Protein AF-A0A954HM99-F1 (afdb_monomer)

Foldseek 3Di:
DDDDDDDDDDDDDDDPPVVVVVVVVVVVVVVVVPPPDPPPPPPPPDPPCDDPLLQQLVLLLVVLQLCQAPFAFPCNVLSVVLNVLSVCVNVVPPPRDDSVVNVVSSVVVVVVLVQQAAEWEWEDQPPAIHTDDDPDAGEDAAQDKGKYKYKYFAANQAKWWKAKDWDVQFFDPPPPSQCVQRVDIGIDGHRGMGIGIHTTHHHPPDPAQKIKIWIDTPPDIYIDIGGHDYFYWEKEKEFEDEPNDTAKWKKAKQASSRTTWAWDDFRPVCLFQKDFCVVVPSGDIGGHRIGIYRRITMTTGHFAWMWMWIGDPDQWDIWIDIDGAHGHHYDYYYTYTYGPDPVVVVVDDDDDPDDDPSDPPD

Solvent-accessible surface area (backbone atoms only — not comparable to full-atom values): 20318 Å² total; per-residue (Å²): 132,90,87,86,86,83,83,83,84,83,80,84,85,88,68,82,68,66,61,58,55,55,53,52,55,51,53,57,52,59,54,58,74,67,69,83,72,80,72,72,78,78,78,72,80,77,71,91,70,72,50,72,66,38,52,49,27,51,50,50,25,51,47,30,48,52,38,37,42,73,55,19,26,92,55,47,68,58,38,54,52,49,26,40,52,25,50,30,51,58,69,66,43,93,86,44,69,56,70,68,56,53,52,49,52,50,52,57,53,48,50,64,46,54,76,32,31,43,65,50,49,32,34,32,63,75,86,48,52,42,66,54,90,71,93,66,62,42,68,47,35,31,73,41,82,41,62,33,37,41,36,38,38,27,65,42,68,50,68,46,52,38,26,56,42,62,62,68,81,36,37,43,81,89,37,74,64,36,62,59,48,42,69,47,74,42,79,40,50,33,67,35,71,47,69,46,61,42,51,34,19,38,51,84,85,65,81,59,59,54,49,56,41,35,36,37,46,85,95,47,71,34,63,41,74,45,50,34,43,76,42,44,36,12,38,47,34,42,36,30,28,42,97,88,38,73,36,57,31,41,38,29,32,37,33,50,56,48,36,38,52,64,32,35,96,40,42,81,41,54,74,70,30,41,44,75,39,71,79,70,74,67,68,58,50,32,31,46,52,42,29,47,31,79,16,47,34,47,32,72,37,52,46,38,55,28,42,40,38,36,39,51,68,90,57,28,40,72,17,76,52,70,56,73,37,51,64,62,34,76,46,80,47,75,44,54,36,54,67,74,59,69,46,63,84,72,69,54,73,92,76,86,78,86,73,78,77,78,72,80,88,123

Secondary structure (DSSP, 8-state):
----------------SHHHHHHHHHHHHHHHTTTT-----------S---HHHHHHHHHHHHHHHHHHH---TTHHHHHHHHHHHHHHHTT-TTPPPHHHHHHHHHHHHHHHHTTS-EEEEEE-SS-EEE---SSPEEEETTS-EEEEEEEEE-SSS-EEEEEE--GGGS-TT-HHHHHHHS--EEE-TTEEEEEEEEE---TT---SEEEEEEEETTEEEEEEEEEEEEPPEEEEEEEEETTEE--EEEEEE-TTS-EE--STTTT-HHHHEEE--SS---SEEEPS-EEESSEEEEEE-SEE-EEEEE-STTBPPEEE--EE-TT-EEEEEEE--BSS-TTTTT----------S----

Sequence (362 aa):
MLTRQDRMSVRGFRDRSAMALIIAVLLVQSLRAHEGHQHTPQVFAGSNSQSMDNRVAESYRRLWTKLIEHWPTPLQEQLISQAWLEQQAITSNANVPALADLKTSRKQLLAKLFERAPSIEVTWDGTTMLLHESTSPLSFCRTLTTPLFVVVHNRSGRSVRLRPRVDPRFVASDHAAAESSISEWTDVAGNSECVFLVPMLYPTDAQAAEITISFDHGADSSKVTVPVQLTDCGILRGTVVDDDQRVPARVTVISGDGMCRFGGQYAEKSTLTKKPIIYPPIGGWQRMTYFYSDGTFELKVPPGEIEVIVERGFHHQRGRVSPSIASGQIVDLAVSCEPLVDMKQLGWVSGDTHVHWVTNQW

Mean predicted aligned error: 10.09 Å

pLDDT: mean 83.62, std 19.87, range [31.7, 98.62]

Nearest PDB structures (foldseek):
  7pen-assembly1_C  TM=3.127E-01  e=1.440E-05  Streptomyces griseoflavus
  4n8u-assembly1_A  TM=2.916E-01  e=2.158E-05  Streptomyces viridochromogenes
  6rh9-assembly4_L  TM=3.056E-01  e=8.629E-05  Streptomyces griseoflavus
  9fyn-assembly1_A  TM=5.860E-01  e=4.166E-02  Trueperella pyogenes
  4ay0-assembly1_A  TM=3.256E-01  e=7.804E-03  Yersinia pestis

Radius of gyration: 27.63 Å; Cα contacts (8 Å, |Δi|>4): 683; chains: 1; bounding box: 62×83×89 Å

Structure (mmCIF, N/CA/C/O backbone):
data_AF-A0A954HM99-F1
#
_entry.id   AF-A0A954HM99-F1
#
loop_
_atom_site.group_PDB
_atom_site.id
_atom_site.type_symbol
_atom_site.label_atom_id
_atom_site.label_alt_id
_atom_site.label_comp_id
_atom_site.label_asym_id
_atom_site.label_entity_id
_atom_site.label_seq_id
_atom_site.pdbx_PDB_ins_code
_atom_site.Cartn_x
_atom_site.Cartn_y
_atom_site.Cartn_z
_atom_site.occupancy
_atom_site.B_iso_or_equiv
_atom_site.auth_seq_id
_atom_site.auth_comp_id
_atom_site.auth_asym_id
_atom_site.auth_atom_id
_atom_site.pdbx_PDB_model_num
ATOM 1 N N . MET A 1 1 ? -18.806 -51.880 61.827 1.00 36.66 1 MET A N 1
ATOM 2 C CA . MET A 1 1 ? -19.191 -53.238 61.377 1.00 36.66 1 MET A CA 1
ATOM 3 C C . MET A 1 1 ? -19.669 -53.103 59.936 1.00 36.66 1 MET A C 1
ATOM 5 O O . MET A 1 1 ? -20.600 -52.346 59.726 1.00 36.66 1 MET A O 1
ATOM 9 N N . LEU A 1 2 ? -18.845 -53.453 58.932 1.00 34.81 2 LEU A N 1
ATOM 10 C CA . LEU A 1 2 ? -18.949 -54.693 58.118 1.00 34.81 2 LEU A CA 1
ATOM 11 C C . LEU A 1 2 ? -20.391 -54.885 57.587 1.00 34.81 2 LEU A C 1
ATOM 13 O O . LEU A 1 2 ? -21.298 -54.954 58.400 1.00 34.81 2 LEU A O 1
ATOM 17 N N . THR A 1 3 ? -20.739 -54.976 56.299 1.00 40.84 3 THR A N 1
ATOM 18 C CA . THR A 1 3 ? -20.057 -55.441 55.073 1.00 40.84 3 THR A CA 1
ATOM 19 C C . THR A 1 3 ? -21.037 -55.299 53.896 1.00 40.84 3 THR A C 1
ATOM 21 O O . THR A 1 3 ? -22.184 -55.705 54.055 1.00 40.84 3 THR A O 1
ATOM 24 N N . ARG A 1 4 ? -20.582 -54.878 52.706 1.00 39.31 4 ARG A N 1
ATOM 25 C CA . ARG A 1 4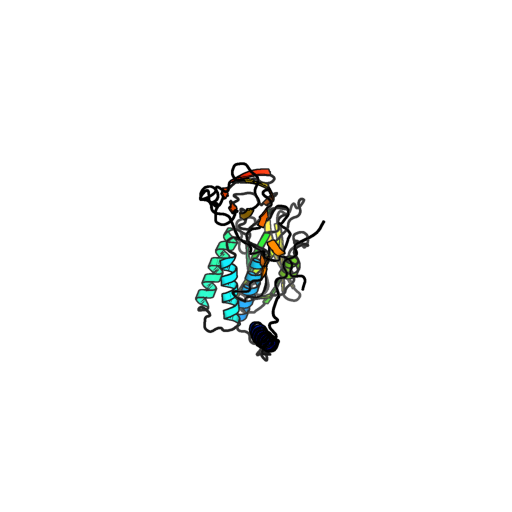 ? -20.798 -55.602 51.428 1.00 39.31 4 ARG A CA 1
ATOM 26 C C . ARG A 1 4 ? -20.068 -54.886 50.285 1.00 39.31 4 ARG A C 1
ATOM 28 O O . ARG A 1 4 ? -20.453 -53.804 49.865 1.00 39.31 4 ARG A O 1
ATOM 35 N N . GLN A 1 5 ? -18.983 -55.508 49.832 1.00 38.41 5 GLN A N 1
ATOM 36 C CA . GLN A 1 5 ? -18.311 -55.236 48.564 1.00 38.41 5 GLN A CA 1
ATOM 37 C C . GLN A 1 5 ? -18.924 -56.155 47.506 1.00 38.41 5 GLN A C 1
ATOM 39 O O . GLN A 1 5 ? -18.828 -57.374 47.653 1.00 38.41 5 GLN A O 1
ATOM 44 N N . ASP A 1 6 ? -19.477 -55.586 46.438 1.00 45.06 6 ASP A N 1
ATOM 45 C CA . ASP A 1 6 ? -19.756 -56.324 45.208 1.00 45.06 6 ASP A CA 1
ATOM 46 C C . ASP A 1 6 ? -18.532 -56.263 44.286 1.00 45.06 6 ASP A C 1
ATOM 48 O O . ASP A 1 6 ? -18.057 -55.198 43.889 1.00 45.06 6 ASP A O 1
ATOM 52 N N . ARG A 1 7 ? -17.991 -57.446 43.977 1.00 38.56 7 ARG A N 1
ATOM 53 C CA . ARG A 1 7 ? -16.940 -57.668 42.980 1.00 38.56 7 ARG A CA 1
ATOM 54 C C . ARG A 1 7 ? -17.598 -57.879 41.616 1.00 38.56 7 ARG A C 1
ATOM 56 O O . ARG A 1 7 ? -18.173 -58.938 41.383 1.00 38.56 7 ARG A O 1
ATOM 63 N N . MET A 1 8 ? -17.434 -56.939 40.686 1.00 35.47 8 MET A N 1
ATOM 64 C CA . MET A 1 8 ? -17.587 -57.235 39.257 1.00 35.47 8 MET A CA 1
ATOM 65 C C . MET A 1 8 ? -16.277 -57.807 38.710 1.00 35.47 8 MET A C 1
ATOM 67 O O . MET A 1 8 ? -15.222 -57.176 38.766 1.00 35.47 8 MET A O 1
ATOM 71 N N . SER A 1 9 ? -16.349 -59.029 38.186 1.00 37.06 9 SER A N 1
ATOM 72 C CA . SER A 1 9 ? -15.260 -59.700 37.482 1.00 37.06 9 SER A CA 1
ATOM 73 C C . SER A 1 9 ? -15.117 -59.146 36.062 1.00 37.06 9 SER A C 1
ATOM 75 O O . SER A 1 9 ? -16.004 -59.345 35.231 1.00 37.06 9 SER A O 1
ATOM 77 N N . VAL A 1 10 ? -13.984 -58.519 35.752 1.00 39.00 10 VAL A N 1
ATOM 78 C CA . VAL A 1 10 ? -13.594 -58.213 34.369 1.00 39.00 10 VAL A CA 1
ATOM 79 C C . VAL A 1 10 ? -12.845 -59.423 33.811 1.00 39.00 10 VAL A C 1
ATOM 81 O O . VAL A 1 10 ? -11.712 -59.709 34.200 1.00 39.00 10 VAL A O 1
ATOM 84 N N . ARG A 1 11 ? -13.506 -60.172 32.922 1.00 38.50 11 ARG A N 1
ATOM 85 C CA . ARG A 1 11 ? -12.866 -61.195 32.085 1.00 38.50 11 ARG A CA 1
ATOM 86 C C . ARG A 1 11 ? -12.030 -60.501 31.012 1.00 38.50 11 ARG A C 1
ATOM 88 O O . ARG A 1 11 ? -12.500 -59.589 30.340 1.00 38.50 11 ARG A O 1
ATOM 95 N N . GLY A 1 12 ? -10.783 -60.945 30.892 1.00 40.62 12 GLY A N 1
ATOM 96 C CA . GLY A 1 12 ? -9.787 -60.391 29.987 1.00 40.62 12 GLY A CA 1
ATOM 97 C C . GLY A 1 12 ? -10.144 -60.545 28.512 1.00 40.62 12 GLY A C 1
ATOM 98 O O . GLY A 1 12 ? -10.544 -61.616 28.062 1.00 40.62 12 GLY A O 1
ATOM 99 N N . PHE A 1 13 ? -9.897 -59.474 27.763 1.00 40.00 13 PHE A N 1
ATOM 100 C CA . PHE A 1 13 ? -9.772 -59.506 26.315 1.00 40.00 13 PHE A CA 1
ATOM 101 C C . PHE A 1 13 ? -8.274 -59.490 25.984 1.00 40.00 13 PHE A C 1
ATOM 103 O O . PHE A 1 13 ? -7.592 -58.471 26.101 1.00 40.00 13 PHE A O 1
ATOM 110 N N . ARG A 1 14 ? -7.733 -60.668 25.664 1.00 48.69 14 ARG A N 1
ATOM 111 C CA . ARG A 1 14 ? -6.416 -60.832 25.044 1.00 48.69 14 ARG A CA 1
ATOM 112 C C . ARG A 1 14 ? -6.635 -60.810 23.536 1.00 48.69 14 ARG A C 1
ATOM 114 O O . ARG A 1 14 ? -6.981 -61.840 22.978 1.00 48.69 14 ARG A O 1
ATOM 121 N N . ASP A 1 15 ? -6.384 -59.675 22.898 1.00 48.53 15 ASP A N 1
ATOM 122 C CA . ASP A 1 15 ? -5.984 -59.683 21.491 1.00 48.53 15 ASP A CA 1
ATOM 123 C C . ASP A 1 15 ? -5.061 -58.494 21.189 1.00 48.53 15 ASP A C 1
ATOM 125 O O . ASP A 1 15 ? -5.486 -57.390 20.856 1.00 48.53 15 ASP A O 1
ATOM 129 N N . ARG A 1 16 ? -3.756 -58.700 21.403 1.00 48.72 16 ARG A N 1
ATOM 130 C CA . ARG A 1 16 ? -2.705 -57.699 21.133 1.00 48.72 16 ARG A CA 1
ATOM 131 C C . ARG A 1 16 ? -2.240 -57.711 19.669 1.00 48.72 16 ARG A C 1
ATOM 133 O O . ARG A 1 16 ? -1.315 -56.987 19.319 1.00 48.72 16 ARG A O 1
ATOM 140 N N . SER A 1 17 ? -2.893 -58.496 18.816 1.00 46.56 17 SER A N 1
ATOM 141 C CA . SER A 1 17 ? -2.508 -58.719 17.418 1.00 46.56 17 SER A CA 1
ATOM 142 C C . SER A 1 17 ? -3.171 -57.714 16.467 1.00 46.56 17 SER A C 1
ATOM 144 O O . SER A 1 17 ? -2.558 -57.276 15.498 1.00 46.56 17 SER A O 1
ATOM 146 N N . ALA A 1 18 ? -4.400 -57.283 16.772 1.00 44.38 18 ALA A N 1
ATOM 147 C CA . ALA A 1 18 ? -5.170 -56.374 15.918 1.00 44.38 18 ALA A CA 1
ATOM 148 C C . ALA A 1 18 ? -4.736 -54.897 16.037 1.00 44.38 18 ALA A C 1
ATOM 150 O O . ALA A 1 18 ? -4.858 -54.127 15.086 1.00 44.38 18 ALA A O 1
ATOM 151 N N . MET A 1 19 ? -4.168 -54.496 17.180 1.00 42.38 19 MET A N 1
ATOM 152 C CA . MET A 1 19 ? -3.766 -53.104 17.425 1.00 42.38 19 MET A CA 1
ATOM 153 C C . MET A 1 19 ? -2.438 -52.732 16.735 1.00 42.38 19 MET A C 1
ATOM 155 O O . MET A 1 19 ? -2.231 -51.573 16.385 1.00 42.38 19 MET A O 1
ATOM 159 N N . ALA A 1 20 ? -1.570 -53.712 16.459 1.00 46.59 20 ALA A N 1
ATOM 160 C CA . ALA A 1 20 ? -0.325 -53.488 15.719 1.00 46.59 20 ALA A CA 1
ATOM 161 C C . ALA A 1 20 ? -0.563 -53.238 14.215 1.00 46.59 20 ALA A C 1
ATOM 163 O O . ALA A 1 20 ? 0.181 -52.482 13.593 1.00 46.59 20 ALA A O 1
ATOM 164 N N . LEU A 1 21 ? -1.631 -53.804 13.637 1.00 42.53 21 LEU A N 1
ATOM 165 C CA . LEU A 1 21 ? -1.952 -53.628 12.217 1.00 42.53 21 LEU A CA 1
ATOM 166 C C . LEU A 1 21 ? -2.594 -52.256 11.927 1.00 42.53 21 LEU A C 1
ATOM 168 O O . LEU A 1 21 ? -2.326 -51.658 10.889 1.00 42.53 21 LEU A O 1
ATOM 172 N N . ILE A 1 22 ? -3.376 -51.710 12.866 1.00 47.00 22 ILE A N 1
ATOM 173 C CA . ILE A 1 22 ? -4.009 -50.385 12.719 1.00 47.00 22 ILE A CA 1
ATOM 174 C C . ILE A 1 22 ? -2.979 -49.251 12.875 1.00 47.00 22 ILE A C 1
ATOM 176 O O . ILE A 1 22 ? -3.044 -48.262 12.147 1.00 47.00 22 ILE A O 1
ATOM 180 N N . ILE A 1 23 ? -1.971 -49.417 13.740 1.00 48.25 23 ILE A N 1
ATOM 181 C CA . ILE A 1 23 ? -0.873 -48.443 13.878 1.00 48.25 23 ILE A CA 1
ATOM 182 C C . ILE A 1 23 ? 0.033 -48.449 12.631 1.00 48.25 23 ILE A C 1
ATOM 184 O O . ILE A 1 23 ? 0.450 -47.386 12.179 1.00 48.25 23 ILE A O 1
ATOM 188 N N . ALA A 1 24 ? 0.275 -49.610 12.010 1.00 47.78 24 ALA A N 1
ATOM 189 C CA . ALA A 1 24 ? 1.063 -49.693 10.778 1.00 47.78 24 ALA A CA 1
ATOM 190 C C . ALA A 1 24 ? 0.347 -49.073 9.559 1.00 47.78 24 ALA A C 1
ATOM 192 O O . ALA A 1 24 ? 0.985 -48.398 8.754 1.00 47.78 24 ALA A O 1
ATOM 193 N N . VAL A 1 25 ? -0.977 -49.234 9.433 1.00 47.09 25 VAL A N 1
ATOM 194 C CA . VAL A 1 25 ? -1.749 -48.645 8.319 1.00 47.09 25 VAL A CA 1
ATOM 195 C C . VAL A 1 25 ? -1.891 -47.123 8.461 1.00 47.09 25 VAL A C 1
ATOM 197 O O . VAL A 1 25 ? -1.802 -46.411 7.460 1.00 47.09 25 VAL A O 1
ATOM 200 N N . LEU A 1 26 ? -2.018 -46.601 9.687 1.00 42.84 26 LEU A N 1
ATOM 201 C CA . LEU A 1 26 ? -2.057 -45.153 9.927 1.00 42.84 26 LEU A CA 1
ATOM 202 C C . LEU A 1 26 ? -0.685 -44.485 9.747 1.00 42.84 26 LEU A C 1
ATOM 204 O O . LEU A 1 26 ? -0.631 -43.392 9.188 1.00 42.84 26 LEU A O 1
ATOM 208 N N . LEU A 1 27 ? 0.420 -45.152 10.108 1.00 41.41 27 LEU A N 1
ATOM 209 C CA . LEU A 1 27 ? 1.774 -44.630 9.867 1.00 41.41 27 LEU A CA 1
ATOM 210 C C . LEU A 1 27 ? 2.147 -44.601 8.374 1.00 41.41 27 LEU A C 1
ATOM 212 O O . LEU A 1 27 ? 2.823 -43.676 7.928 1.00 41.41 27 LEU A O 1
ATOM 216 N N . VAL A 1 28 ? 1.668 -45.559 7.571 1.00 45.38 28 VAL A N 1
ATOM 217 C CA . VAL A 1 28 ? 1.899 -45.562 6.113 1.00 45.38 28 VAL A CA 1
ATOM 218 C C . VAL A 1 28 ? 1.053 -44.497 5.396 1.00 45.38 28 VAL A C 1
ATOM 220 O O . VAL A 1 28 ? 1.513 -43.919 4.411 1.00 45.38 28 VAL A O 1
ATOM 223 N N . GLN A 1 29 ? -0.149 -44.172 5.890 1.00 40.47 29 GLN A N 1
ATOM 224 C CA . GLN A 1 29 ? -0.951 -43.069 5.337 1.00 40.47 29 GLN A CA 1
ATOM 225 C C . GLN A 1 29 ? -0.461 -41.682 5.783 1.00 40.47 29 GLN A C 1
ATOM 227 O O . GLN A 1 29 ? -0.490 -40.754 4.975 1.00 40.47 29 GLN A O 1
ATOM 232 N N . SER A 1 30 ? 0.067 -41.532 7.004 1.00 40.44 30 SER A N 1
ATOM 233 C CA . SER A 1 30 ? 0.665 -40.263 7.447 1.00 40.44 30 SER A CA 1
ATOM 234 C C . SER A 1 30 ? 2.006 -39.959 6.774 1.00 40.44 30 SER A C 1
ATOM 236 O O . SER A 1 30 ? 2.354 -38.792 6.625 1.00 40.44 30 SER A O 1
ATOM 238 N N . LEU A 1 31 ? 2.742 -40.981 6.320 1.00 36.91 31 LEU A N 1
ATOM 239 C CA . LEU A 1 31 ? 3.957 -40.780 5.522 1.00 36.91 31 LEU A CA 1
ATOM 240 C C . LEU A 1 31 ? 3.641 -40.317 4.088 1.00 36.91 31 LEU A C 1
ATOM 242 O O . LEU A 1 31 ? 4.363 -39.485 3.553 1.00 36.91 31 LEU A O 1
ATOM 246 N N . ARG A 1 32 ? 2.515 -40.742 3.499 1.00 39.16 32 ARG A N 1
ATOM 247 C CA . ARG A 1 32 ? 2.105 -40.310 2.146 1.00 39.16 32 ARG A CA 1
ATOM 248 C C . ARG A 1 32 ? 1.422 -38.942 2.091 1.00 39.16 32 ARG A C 1
ATOM 250 O O . ARG A 1 32 ? 1.424 -38.313 1.038 1.00 39.16 32 ARG A O 1
ATOM 257 N N . ALA A 1 33 ? 0.872 -38.446 3.200 1.00 43.19 33 ALA A N 1
ATOM 258 C CA . ALA A 1 33 ? 0.244 -37.119 3.248 1.00 43.19 33 ALA A CA 1
ATOM 259 C C . ALA A 1 33 ? 1.256 -35.950 3.220 1.00 43.19 33 ALA A C 1
ATOM 261 O O . ALA A 1 33 ? 0.864 -34.813 2.963 1.00 43.19 33 ALA A O 1
ATOM 262 N N . HIS A 1 34 ? 2.551 -36.221 3.429 1.00 41.75 34 HIS A N 1
ATOM 263 C CA . HIS A 1 34 ? 3.628 -35.224 3.363 1.00 41.75 34 HIS A CA 1
ATOM 264 C C . HIS A 1 34 ? 4.608 -35.426 2.187 1.00 41.75 34 HIS A C 1
ATOM 266 O O . HIS A 1 34 ? 5.549 -34.649 2.034 1.00 41.75 34 HIS A O 1
ATOM 272 N N . GLU A 1 35 ? 4.362 -36.387 1.289 1.00 37.91 35 GLU A N 1
ATOM 273 C CA . GLU A 1 35 ? 5.203 -36.675 0.108 1.00 37.91 35 GLU A CA 1
ATOM 274 C C . GLU A 1 35 ? 4.874 -35.802 -1.128 1.00 37.91 35 GLU A C 1
ATOM 276 O O . GLU A 1 35 ? 5.152 -36.173 -2.265 1.00 37.91 35 GLU A O 1
ATOM 281 N N . GLY A 1 36 ? 4.295 -34.611 -0.930 1.00 41.78 36 GLY A N 1
ATOM 282 C CA . GLY A 1 36 ? 3.884 -33.706 -2.016 1.00 41.78 36 GLY A CA 1
ATOM 283 C C . GLY A 1 36 ? 4.894 -32.629 -2.438 1.00 41.78 36 GLY A C 1
ATOM 284 O O . GLY A 1 36 ? 4.624 -31.905 -3.393 1.00 41.78 36 GLY A O 1
ATOM 285 N N . HIS A 1 37 ? 6.038 -32.478 -1.758 1.00 44.62 37 HIS A N 1
ATOM 286 C CA . HIS A 1 37 ? 6.942 -31.333 -1.984 1.00 44.62 37 HIS A CA 1
ATOM 287 C C . HIS A 1 37 ? 8.433 -31.682 -2.044 1.00 44.62 37 HIS A C 1
ATOM 289 O O . HIS A 1 37 ? 9.276 -30.877 -1.657 1.00 44.62 37 HIS A O 1
ATOM 295 N N . GLN A 1 38 ? 8.800 -32.838 -2.597 1.00 35.69 38 GLN A N 1
ATOM 296 C CA . GLN A 1 38 ? 10.148 -32.975 -3.156 1.00 35.69 38 GLN A CA 1
ATOM 297 C C . GLN A 1 38 ? 10.137 -32.472 -4.598 1.00 35.69 38 GLN A C 1
ATOM 299 O O . GLN A 1 38 ? 10.174 -33.243 -5.552 1.00 35.69 38 GLN A O 1
ATOM 304 N N . HIS A 1 39 ? 10.078 -31.147 -4.763 1.00 42.09 39 HIS A N 1
ATOM 305 C CA . HIS A 1 39 ? 10.546 -30.548 -6.005 1.00 42.09 39 HIS A CA 1
ATOM 306 C C . HIS A 1 39 ? 12.041 -30.846 -6.091 1.00 42.09 39 HIS A C 1
ATOM 308 O O . HIS A 1 39 ? 12.855 -30.188 -5.446 1.00 42.09 39 HIS A O 1
ATOM 314 N N . THR A 1 40 ? 12.412 -31.856 -6.879 1.00 33.91 40 THR A N 1
ATOM 315 C CA . THR A 1 40 ? 13.763 -31.924 -7.428 1.00 33.91 40 THR A CA 1
ATOM 316 C C . THR A 1 40 ? 13.991 -30.577 -8.112 1.00 33.91 40 THR A C 1
ATOM 318 O O . THR A 1 40 ? 13.196 -30.232 -8.993 1.00 33.91 40 THR A O 1
ATOM 321 N N . PRO A 1 41 ? 14.989 -29.770 -7.708 1.00 36.56 41 PRO A N 1
ATOM 322 C CA . PRO A 1 41 ? 15.297 -28.550 -8.426 1.00 36.56 41 PRO A CA 1
ATOM 323 C C . PRO A 1 41 ? 15.664 -28.991 -9.837 1.00 36.56 41 PRO A C 1
ATOM 325 O O . PRO A 1 41 ? 16.716 -29.594 -10.051 1.00 36.56 41 PRO A O 1
ATOM 328 N N . GLN A 1 42 ? 14.773 -28.762 -10.801 1.00 39.31 42 GLN A N 1
ATOM 329 C CA . GLN A 1 42 ? 15.183 -28.789 -12.189 1.00 39.31 42 GLN A CA 1
ATOM 330 C C . GLN A 1 42 ? 16.198 -27.662 -12.309 1.00 39.31 42 GLN A C 1
ATOM 332 O O . GLN A 1 42 ? 15.853 -26.482 -12.333 1.00 39.31 42 GLN A O 1
ATOM 337 N N . VAL A 1 43 ? 17.472 -28.045 -12.299 1.00 33.50 43 VAL A N 1
ATOM 338 C CA . VAL A 1 43 ? 18.574 -27.183 -12.689 1.00 33.50 43 VAL A CA 1
ATOM 339 C C . VAL A 1 43 ? 18.353 -26.918 -14.173 1.00 33.50 43 VAL A C 1
ATOM 341 O O . VAL A 1 43 ? 18.811 -27.667 -15.033 1.00 33.50 43 VAL A O 1
ATOM 344 N N . PHE A 1 44 ? 17.557 -25.894 -14.474 1.00 40.19 44 PHE A N 1
ATOM 345 C CA . PHE A 1 44 ? 17.437 -25.362 -15.819 1.00 40.19 44 PHE A CA 1
ATOM 346 C C . PHE A 1 44 ? 18.811 -24.807 -16.184 1.00 40.19 44 PHE A C 1
ATOM 348 O O . PHE A 1 44 ? 19.209 -23.735 -15.727 1.00 40.19 44 PHE A O 1
ATOM 355 N N . ALA A 1 45 ? 19.566 -25.582 -16.962 1.00 38.50 45 ALA A N 1
ATOM 356 C CA . ALA A 1 45 ? 20.779 -25.113 -17.605 1.00 38.50 45 ALA A CA 1
ATOM 357 C C . ALA A 1 45 ? 20.411 -23.880 -18.442 1.00 38.50 45 ALA A C 1
ATOM 359 O O . ALA A 1 45 ? 19.628 -23.958 -19.389 1.00 38.50 45 ALA A O 1
ATOM 360 N N . GLY A 1 46 ? 20.907 -22.723 -18.005 1.00 40.16 46 GLY A N 1
ATOM 361 C CA . GLY A 1 46 ? 20.486 -21.420 -18.490 1.00 40.16 46 GLY A CA 1
ATOM 362 C C . GLY A 1 46 ? 20.863 -21.181 -19.946 1.00 40.16 46 GLY A C 1
ATOM 363 O O . GLY A 1 46 ? 22.038 -21.048 -20.284 1.00 40.16 46 GLY A O 1
ATOM 364 N N . SER A 1 47 ? 19.855 -20.993 -20.794 1.00 44.06 47 SER A N 1
ATOM 365 C CA . SER A 1 47 ? 19.994 -20.102 -21.940 1.00 44.06 47 SER A CA 1
ATOM 366 C C . SER A 1 47 ? 19.821 -18.668 -21.432 1.00 44.06 47 SER A C 1
ATOM 368 O O . SER A 1 47 ? 18.719 -18.263 -21.064 1.00 44.06 47 SER A O 1
ATOM 370 N N . ASN A 1 48 ? 20.907 -17.896 -21.405 1.00 50.72 48 ASN A N 1
ATOM 371 C CA . ASN A 1 48 ? 20.993 -16.519 -20.889 1.00 50.72 48 ASN A CA 1
ATOM 372 C C . ASN A 1 48 ? 20.139 -15.466 -21.640 1.00 50.72 48 ASN A C 1
ATOM 374 O O . ASN A 1 48 ? 20.327 -14.263 -21.461 1.00 50.72 48 ASN A O 1
ATOM 378 N N . SER A 1 49 ? 19.186 -15.877 -22.475 1.00 55.72 49 SER A N 1
ATOM 379 C CA . SER A 1 49 ? 18.265 -14.987 -23.178 1.00 55.72 49 SER A CA 1
ATOM 380 C C . SER A 1 49 ? 16.855 -15.098 -22.600 1.00 55.72 49 SER A C 1
ATOM 382 O O . SER A 1 49 ? 15.933 -15.558 -23.273 1.00 55.72 49 SER A O 1
ATOM 384 N N . GLN A 1 50 ? 16.655 -14.665 -21.351 1.00 70.88 50 GLN A N 1
ATOM 385 C CA . GLN A 1 50 ? 15.296 -14.320 -20.925 1.00 70.88 50 GLN A CA 1
ATOM 386 C C . GLN A 1 50 ? 14.747 -13.268 -21.893 1.00 70.88 50 GLN A C 1
ATOM 388 O O . GLN A 1 50 ? 15.404 -12.240 -22.122 1.00 70.88 50 GLN A O 1
ATOM 393 N N . SER A 1 51 ? 13.569 -13.547 -22.458 1.00 87.12 51 SER A N 1
ATOM 394 C CA . SER A 1 51 ? 12.863 -12.615 -23.334 1.00 87.12 51 SER A CA 1
ATOM 395 C C . SER A 1 51 ? 12.650 -11.282 -22.612 1.00 87.12 51 SER A C 1
ATOM 397 O O . SER A 1 51 ? 12.603 -11.213 -21.380 1.00 87.12 51 SER A O 1
ATOM 399 N N . MET A 1 52 ? 12.525 -10.201 -23.380 1.00 86.12 52 MET A N 1
ATOM 400 C CA . MET A 1 52 ? 12.214 -8.882 -22.827 1.00 86.12 52 MET A CA 1
ATOM 401 C C . MET A 1 52 ? 10.939 -8.922 -21.971 1.00 86.12 52 MET A C 1
ATOM 403 O O . MET A 1 52 ? 10.915 -8.359 -20.879 1.00 86.12 52 MET A O 1
ATOM 407 N N . ASP A 1 53 ? 9.921 -9.654 -22.425 1.00 89.06 53 ASP A N 1
ATOM 408 C CA . ASP A 1 53 ? 8.654 -9.790 -21.710 1.00 89.06 53 ASP A CA 1
ATOM 409 C C . ASP A 1 53 ? 8.810 -10.511 -20.366 1.00 89.06 53 ASP A C 1
ATOM 411 O O . ASP A 1 53 ? 8.192 -10.090 -19.388 1.00 89.06 53 ASP A O 1
ATOM 415 N N . ASN A 1 54 ? 9.694 -11.513 -20.272 1.00 90.19 54 ASN A N 1
ATOM 416 C CA . ASN A 1 54 ? 9.976 -12.201 -19.008 1.00 90.19 54 ASN A CA 1
ATOM 417 C C . ASN A 1 54 ? 10.641 -11.268 -17.991 1.00 90.19 54 ASN A C 1
ATOM 419 O O . ASN A 1 54 ? 10.312 -11.324 -16.809 1.00 90.19 54 ASN A O 1
ATOM 423 N N . ARG A 1 55 ? 11.544 -10.382 -18.432 1.00 88.25 55 ARG A N 1
ATOM 424 C CA . ARG A 1 55 ? 12.185 -9.401 -17.536 1.00 88.25 55 ARG A CA 1
ATOM 425 C C . ARG A 1 55 ? 11.184 -8.375 -17.019 1.00 88.25 55 ARG A C 1
ATOM 427 O O . ARG A 1 55 ? 11.196 -8.051 -15.835 1.00 88.25 55 ARG A O 1
ATOM 434 N N . VAL A 1 56 ? 10.299 -7.895 -17.896 1.00 91.31 56 VAL A N 1
ATOM 435 C CA . VAL A 1 56 ? 9.214 -6.985 -17.507 1.00 91.31 56 VAL A CA 1
ATOM 436 C C . VAL A 1 56 ? 8.279 -7.678 -16.511 1.00 91.31 56 VAL A C 1
ATOM 438 O O . VAL A 1 56 ? 7.981 -7.103 -15.468 1.00 91.31 56 VAL A O 1
ATOM 441 N N . ALA A 1 57 ? 7.861 -8.918 -16.784 1.00 93.31 57 ALA A N 1
ATOM 442 C CA . ALA A 1 57 ? 7.020 -9.692 -15.871 1.00 93.31 57 ALA A CA 1
ATOM 443 C C . ALA A 1 57 ? 7.690 -9.914 -14.505 1.00 93.31 57 ALA A C 1
ATOM 445 O O . ALA A 1 57 ? 7.051 -9.707 -13.479 1.00 93.31 57 ALA A O 1
ATOM 446 N N . GLU A 1 58 ? 8.983 -10.251 -14.462 1.00 91.94 58 GLU A N 1
ATOM 447 C CA . GLU A 1 58 ? 9.725 -10.416 -13.202 1.00 91.94 58 GLU A CA 1
ATOM 448 C C . GLU A 1 58 ? 9.818 -9.110 -12.405 1.00 91.94 58 GLU A C 1
ATOM 450 O O . GLU A 1 58 ? 9.629 -9.125 -11.187 1.00 91.94 58 GLU A O 1
ATOM 455 N N . SER A 1 59 ? 10.042 -7.974 -13.074 1.00 91.62 59 SER A N 1
ATOM 456 C CA . SER A 1 59 ? 10.031 -6.659 -12.420 1.00 91.62 59 SER A CA 1
ATOM 457 C C . SER A 1 59 ? 8.679 -6.372 -11.754 1.00 91.62 59 SER A C 1
ATOM 459 O O . SER A 1 59 ? 8.617 -6.072 -10.558 1.00 91.62 59 SER A O 1
ATOM 461 N N . TYR A 1 60 ? 7.576 -6.571 -12.483 1.00 95.31 60 TYR A N 1
ATOM 462 C CA . TYR A 1 60 ? 6.231 -6.385 -11.936 1.00 95.31 60 TYR A CA 1
ATOM 463 C C . TYR A 1 60 ? 5.897 -7.401 -10.841 1.00 95.31 60 TYR A C 1
ATOM 465 O O . TYR A 1 60 ? 5.336 -7.024 -9.817 1.00 95.31 60 TYR A O 1
ATOM 473 N N . ARG A 1 61 ? 6.293 -8.670 -10.985 1.00 95.00 61 ARG A N 1
ATOM 474 C CA . ARG A 1 61 ? 6.097 -9.683 -9.941 1.00 95.00 61 ARG A CA 1
ATOM 475 C C . ARG A 1 61 ? 6.746 -9.252 -8.628 1.00 95.00 61 ARG A C 1
ATOM 477 O O . ARG A 1 61 ? 6.119 -9.358 -7.572 1.00 95.00 61 ARG A O 1
ATOM 484 N N . ARG A 1 62 ? 7.983 -8.743 -8.683 1.00 92.38 62 ARG A N 1
ATOM 485 C CA . ARG A 1 62 ? 8.692 -8.210 -7.508 1.00 92.38 62 ARG A CA 1
ATOM 486 C C . ARG A 1 62 ? 7.974 -7.007 -6.914 1.00 92.38 62 ARG A C 1
ATOM 488 O O . ARG A 1 62 ? 7.782 -6.982 -5.701 1.00 92.38 62 ARG A O 1
ATOM 495 N N . LEU A 1 63 ? 7.552 -6.053 -7.745 1.00 94.25 63 LEU A N 1
ATOM 496 C CA . LEU A 1 63 ? 6.771 -4.893 -7.309 1.00 94.25 63 LEU A CA 1
ATOM 497 C C . LEU A 1 63 ? 5.513 -5.323 -6.543 1.00 94.25 63 LEU A C 1
ATOM 499 O O . LEU A 1 63 ? 5.301 -4.885 -5.413 1.00 94.25 63 LEU A O 1
ATOM 503 N N . TRP A 1 64 ? 4.708 -6.213 -7.130 1.00 96.00 64 TRP A N 1
ATOM 504 C CA . TRP A 1 64 ? 3.469 -6.695 -6.520 1.00 96.00 64 TRP A CA 1
ATOM 505 C C . TRP A 1 64 ? 3.729 -7.439 -5.220 1.00 96.00 64 TRP A C 1
ATOM 507 O O . TRP A 1 64 ? 3.067 -7.166 -4.226 1.00 96.00 64 TRP A O 1
ATOM 517 N N . THR A 1 65 ? 4.733 -8.315 -5.191 1.00 93.75 65 THR A N 1
ATOM 518 C CA . THR A 1 65 ? 5.088 -9.070 -3.980 1.00 93.75 65 THR A CA 1
ATOM 519 C C . THR A 1 65 ? 5.522 -8.133 -2.848 1.00 93.75 65 THR A C 1
ATOM 521 O O . THR A 1 65 ? 5.054 -8.290 -1.723 1.00 93.75 65 THR A O 1
ATOM 524 N N . LYS A 1 66 ? 6.331 -7.102 -3.140 1.00 92.44 66 LYS A N 1
ATOM 525 C CA . LYS A 1 66 ? 6.731 -6.089 -2.145 1.00 92.44 66 LYS A CA 1
ATOM 526 C C . LYS A 1 66 ? 5.518 -5.309 -1.617 1.00 92.44 66 LYS A C 1
ATOM 528 O O . LYS A 1 66 ? 5.399 -5.131 -0.406 1.00 92.44 66 LYS A O 1
ATOM 533 N N . LEU A 1 67 ? 4.594 -4.895 -2.491 1.00 94.31 67 LEU A N 1
ATOM 534 C CA . LEU A 1 67 ? 3.344 -4.236 -2.081 1.00 94.31 67 LEU A CA 1
ATOM 535 C C . LEU A 1 67 ? 2.500 -5.124 -1.163 1.00 94.31 67 LEU A C 1
ATOM 537 O O . LEU A 1 67 ? 2.111 -4.693 -0.082 1.00 94.31 67 LEU A O 1
ATOM 541 N N . ILE A 1 68 ? 2.288 -6.377 -1.559 1.00 95.56 68 ILE A N 1
ATOM 542 C CA . ILE A 1 68 ? 1.524 -7.370 -0.798 1.00 95.56 68 ILE A CA 1
ATOM 543 C C . ILE A 1 68 ? 2.110 -7.571 0.609 1.00 95.56 68 ILE A C 1
ATOM 545 O O . ILE A 1 68 ? 1.366 -7.698 1.587 1.00 95.56 68 ILE A O 1
ATOM 549 N N . GLU A 1 69 ? 3.436 -7.602 0.727 1.00 93.06 69 GLU A N 1
ATOM 550 C CA . GLU A 1 69 ? 4.111 -7.905 1.986 1.00 93.06 69 GLU A CA 1
ATOM 551 C C . GLU A 1 69 ? 4.140 -6.728 2.972 1.00 93.06 69 GLU A C 1
ATOM 553 O O . GLU A 1 69 ? 4.109 -6.950 4.188 1.00 93.06 69 GLU A O 1
ATOM 558 N N . HIS A 1 70 ? 4.199 -5.481 2.493 1.00 91.56 70 HIS A N 1
ATOM 559 C CA . HIS A 1 70 ? 4.442 -4.338 3.386 1.00 91.56 70 HIS A CA 1
ATOM 560 C C . HIS A 1 70 ? 3.413 -3.205 3.305 1.00 91.56 70 HIS A C 1
ATOM 562 O O . HIS A 1 70 ? 3.321 -2.435 4.261 1.00 91.56 70 HIS A O 1
ATOM 568 N N . TRP A 1 71 ? 2.599 -3.128 2.250 1.00 94.25 71 TRP A N 1
ATOM 569 C CA . TRP A 1 71 ? 1.615 -2.061 2.030 1.00 94.25 71 TRP A CA 1
ATOM 570 C C . TRP A 1 71 ? 0.204 -2.636 1.905 1.00 94.25 71 TRP A C 1
ATOM 572 O O . TRP A 1 71 ? -0.338 -2.733 0.803 1.00 94.25 71 TRP A O 1
ATOM 582 N N . PRO A 1 72 ? -0.403 -3.042 3.033 1.00 95.81 72 PRO A N 1
ATOM 583 C CA . PRO A 1 72 ? -1.735 -3.611 3.015 1.00 95.81 72 PRO A CA 1
ATOM 584 C C . PRO A 1 72 ? -2.718 -2.560 2.508 1.00 95.81 72 PRO A C 1
ATOM 586 O O . PRO A 1 72 ? -2.715 -1.415 2.954 1.00 95.81 72 PRO A O 1
ATOM 589 N N . THR A 1 73 ? -3.558 -2.951 1.561 1.00 96.88 73 THR A N 1
ATOM 590 C CA . THR A 1 73 ? -4.494 -2.057 0.876 1.00 96.88 73 THR A CA 1
ATOM 591 C C . THR A 1 73 ? -5.767 -2.825 0.518 1.00 96.88 73 THR A C 1
ATOM 593 O O . THR A 1 73 ? -5.712 -4.049 0.369 1.00 96.88 73 THR A O 1
ATOM 596 N N . PRO A 1 74 ? -6.922 -2.167 0.305 1.00 97.12 74 PRO A N 1
ATOM 597 C CA . PRO A 1 74 ? -8.117 -2.839 -0.213 1.00 97.12 74 PRO A CA 1
ATOM 598 C C . PRO A 1 74 ? -7.911 -3.578 -1.548 1.00 97.12 74 PRO A C 1
ATOM 600 O O . PRO A 1 74 ? -8.737 -4.404 -1.923 1.00 97.12 74 PRO A O 1
ATOM 603 N N . LEU A 1 75 ? -6.813 -3.309 -2.264 1.00 97.44 75 LEU A N 1
ATOM 604 C CA . LEU A 1 75 ? -6.448 -3.974 -3.520 1.00 97.44 75 LEU A CA 1
ATOM 605 C C . LEU A 1 75 ? -5.651 -5.283 -3.319 1.00 97.44 75 LEU A C 1
ATOM 607 O O . LEU A 1 75 ? -5.170 -5.851 -4.298 1.00 97.44 75 LEU A O 1
ATOM 611 N N . GLN A 1 76 ? -5.498 -5.779 -2.084 1.00 95.81 76 GLN A N 1
ATOM 612 C CA . GLN A 1 76 ? -4.635 -6.924 -1.751 1.00 95.81 76 GLN A CA 1
ATOM 613 C C . GLN A 1 76 ? -4.884 -8.165 -2.625 1.00 95.81 76 GLN A C 1
ATOM 615 O O . GLN A 1 76 ? -3.944 -8.762 -3.146 1.00 95.81 76 GLN A O 1
ATOM 620 N N . GLU A 1 77 ? -6.147 -8.544 -2.832 1.00 95.69 77 GLU A N 1
ATOM 621 C CA . GLU A 1 77 ? -6.503 -9.715 -3.646 1.00 95.69 77 GLU A CA 1
ATOM 622 C C . GLU A 1 77 ? -6.145 -9.528 -5.126 1.00 95.69 77 GLU A C 1
ATOM 624 O O . GLU A 1 77 ? -5.694 -10.464 -5.790 1.00 95.69 77 GLU A O 1
ATOM 629 N N . GLN A 1 78 ? -6.299 -8.306 -5.641 1.00 97.62 78 GLN A N 1
ATOM 630 C CA . GLN A 1 78 ? -5.956 -7.956 -7.020 1.00 97.62 78 GLN A CA 1
ATOM 631 C C . GLN A 1 78 ? -4.439 -7.958 -7.213 1.00 97.62 78 GLN A C 1
ATOM 633 O O . GLN A 1 78 ? -3.960 -8.465 -8.223 1.00 97.62 78 GLN A O 1
ATOM 638 N N . LEU A 1 79 ? -3.683 -7.471 -6.224 1.00 97.12 79 LEU A N 1
ATOM 639 C CA . LEU A 1 79 ? -2.223 -7.549 -6.209 1.00 97.12 79 LEU A CA 1
ATOM 640 C C . LEU A 1 79 ? -1.744 -9.005 -6.215 1.00 97.12 79 LEU A C 1
ATOM 642 O O . LEU A 1 79 ? -0.905 -9.357 -7.041 1.00 97.12 79 LEU A O 1
ATOM 646 N N . ILE A 1 80 ? -2.297 -9.863 -5.347 1.00 96.56 80 ILE A N 1
ATOM 647 C CA . ILE A 1 80 ? -1.962 -11.300 -5.293 1.00 96.56 80 ILE A CA 1
ATOM 648 C C . ILE A 1 80 ? -2.277 -11.978 -6.628 1.00 96.56 80 ILE A C 1
ATOM 650 O O . ILE A 1 80 ? -1.446 -12.711 -7.168 1.00 96.56 80 ILE A O 1
ATOM 654 N N . SER A 1 81 ? -3.459 -11.704 -7.180 1.00 96.31 81 SER A N 1
ATOM 655 C CA . SER A 1 81 ? -3.882 -12.251 -8.469 1.00 96.31 81 SER A CA 1
ATOM 656 C C . SER A 1 81 ? -2.948 -11.806 -9.592 1.00 96.31 81 SER A C 1
ATOM 658 O O . SER A 1 81 ? -2.489 -12.636 -10.373 1.00 96.31 81 SER A O 1
ATOM 660 N N . GLN A 1 82 ? -2.595 -10.519 -9.643 1.00 97.38 82 GLN A N 1
ATOM 661 C CA . GLN A 1 82 ? -1.683 -9.996 -10.653 1.00 97.38 82 GLN A CA 1
ATOM 662 C C . GLN A 1 82 ? -0.277 -10.590 -10.503 1.00 97.38 82 GLN A C 1
ATOM 664 O O . GLN A 1 82 ? 0.276 -11.063 -11.491 1.00 97.38 82 GLN A O 1
ATOM 669 N N . ALA A 1 83 ? 0.282 -10.642 -9.289 1.00 96.38 83 ALA A N 1
ATOM 670 C CA . ALA A 1 83 ? 1.578 -11.270 -9.014 1.00 96.38 83 ALA A CA 1
ATOM 671 C C . ALA A 1 83 ? 1.628 -12.728 -9.494 1.00 96.38 83 ALA A C 1
ATOM 673 O O . ALA A 1 83 ? 2.636 -13.176 -10.043 1.00 96.38 83 ALA A O 1
ATOM 674 N N . TRP A 1 84 ? 0.522 -13.456 -9.336 1.00 95.94 84 TRP A N 1
ATOM 675 C CA . TRP A 1 84 ? 0.397 -14.817 -9.838 1.00 95.94 84 TRP A CA 1
ATOM 676 C C . TRP A 1 84 ? 0.384 -14.899 -11.362 1.00 95.94 84 TRP A C 1
ATOM 678 O O . TRP A 1 84 ? 1.042 -15.772 -11.926 1.00 95.94 84 TRP A O 1
ATOM 688 N N . LEU A 1 85 ? -0.310 -13.987 -12.045 1.00 95.62 85 LEU A N 1
ATOM 689 C CA . LEU A 1 85 ? -0.268 -13.912 -13.507 1.00 95.62 85 LEU A CA 1
ATOM 690 C C . LEU A 1 85 ? 1.146 -13.596 -14.018 1.00 95.62 85 LEU A C 1
ATOM 692 O O . LEU A 1 85 ? 1.589 -14.213 -14.987 1.00 95.62 85 LEU A O 1
ATOM 696 N N . GLU A 1 86 ? 1.888 -12.714 -13.337 1.00 95.44 86 GLU A N 1
ATOM 697 C CA . GLU A 1 86 ? 3.294 -12.451 -13.675 1.00 95.44 86 GLU A CA 1
ATOM 698 C C . GLU A 1 86 ? 4.166 -13.702 -13.507 1.00 95.44 86 GLU A C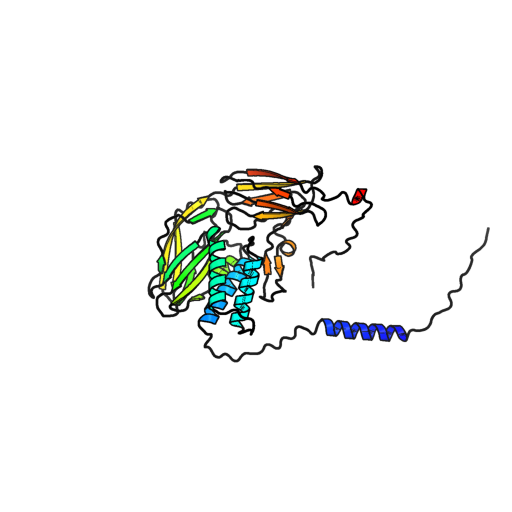 1
ATOM 700 O O . GLU A 1 86 ? 4.943 -14.045 -14.397 1.00 95.44 86 GLU A O 1
ATOM 705 N N . GLN A 1 87 ? 4.006 -14.427 -12.394 1.00 94.31 87 GLN A N 1
ATOM 706 C CA . GLN A 1 87 ? 4.729 -15.677 -12.136 1.00 94.31 87 GLN A CA 1
ATOM 707 C C . GLN A 1 87 ? 4.442 -16.736 -13.207 1.00 94.31 87 GLN A C 1
ATOM 709 O O . GLN A 1 87 ? 5.354 -17.424 -13.676 1.00 94.31 87 GLN A O 1
ATOM 714 N N . GLN A 1 88 ? 3.181 -16.867 -13.617 1.00 93.69 88 GLN A N 1
ATOM 715 C CA . GLN A 1 88 ? 2.805 -17.772 -14.698 1.00 93.69 88 GLN A CA 1
ATOM 716 C C . GLN A 1 88 ? 3.473 -17.367 -16.018 1.00 93.69 88 GLN A C 1
ATOM 718 O O . GLN A 1 88 ? 3.992 -18.239 -16.716 1.00 93.69 88 GLN A O 1
ATOM 723 N N . ALA A 1 89 ? 3.521 -16.067 -16.338 1.00 93.25 89 ALA A N 1
ATOM 724 C CA . ALA A 1 89 ? 4.161 -15.571 -17.556 1.00 93.25 89 ALA A CA 1
ATOM 725 C C . ALA A 1 89 ? 5.663 -15.891 -17.583 1.00 93.25 89 ALA A C 1
ATOM 727 O O . ALA A 1 89 ? 6.172 -16.390 -18.584 1.00 93.25 89 ALA A O 1
ATOM 728 N N . ILE A 1 90 ? 6.355 -15.703 -16.457 1.00 92.31 90 ILE A N 1
ATOM 729 C CA . ILE A 1 90 ? 7.786 -16.020 -16.311 1.00 92.31 90 ILE A CA 1
ATOM 730 C C . ILE A 1 90 ? 8.048 -17.518 -16.500 1.00 92.31 90 ILE A C 1
ATOM 732 O O . ILE A 1 90 ? 9.025 -17.905 -17.140 1.00 92.31 90 ILE A O 1
ATOM 736 N N . THR A 1 91 ? 7.169 -18.365 -15.959 1.00 91.50 91 THR A N 1
ATOM 737 C CA . THR A 1 91 ? 7.293 -19.831 -16.024 1.00 91.50 91 THR A CA 1
ATOM 738 C C . THR A 1 91 ? 6.733 -20.440 -17.309 1.00 91.50 91 THR A C 1
ATOM 740 O O . THR A 1 91 ? 6.804 -21.655 -17.478 1.00 91.50 91 THR A O 1
ATOM 743 N N . SER A 1 92 ? 6.220 -19.617 -18.234 1.00 87.44 92 SER A N 1
ATOM 744 C CA . SER A 1 92 ? 5.614 -20.062 -19.497 1.00 87.44 92 SER A CA 1
ATOM 745 C C . SER A 1 92 ? 4.490 -21.090 -19.293 1.00 87.44 92 SER A C 1
ATOM 747 O O . SER A 1 92 ? 4.388 -22.075 -20.024 1.00 87.44 92 SER A O 1
ATOM 749 N N . ASN A 1 93 ? 3.650 -20.882 -18.274 1.00 88.69 93 ASN A N 1
ATOM 750 C CA . ASN A 1 93 ? 2.506 -21.753 -18.003 1.00 88.69 93 ASN A CA 1
ATOM 751 C C . ASN A 1 93 ? 1.477 -21.676 -19.153 1.00 88.69 93 ASN A C 1
ATOM 753 O O . ASN A 1 93 ? 1.233 -20.607 -19.708 1.00 88.69 93 ASN A O 1
ATOM 757 N N . ALA A 1 94 ? 0.835 -22.796 -19.494 1.00 85.94 94 ALA A N 1
ATOM 758 C CA . ALA A 1 94 ? -0.168 -22.857 -20.561 1.00 85.94 94 ALA A CA 1
ATOM 759 C C . ALA A 1 94 ? -1.390 -21.945 -20.319 1.00 85.94 94 ALA A C 1
ATOM 761 O O . ALA A 1 94 ? -2.061 -21.563 -21.272 1.00 85.94 94 ALA A O 1
ATOM 762 N N . ASN A 1 95 ? -1.664 -21.578 -19.063 1.00 87.31 95 ASN A N 1
ATOM 763 C CA . ASN A 1 95 ? -2.804 -20.740 -18.676 1.00 87.31 95 ASN A CA 1
ATOM 764 C C . ASN A 1 95 ? -2.482 -19.234 -18.612 1.00 87.31 95 ASN A C 1
ATOM 766 O O . ASN A 1 95 ? -3.275 -18.458 -18.079 1.00 87.31 95 ASN A O 1
ATOM 770 N N . VAL A 1 96 ? -1.318 -18.805 -19.111 1.00 88.75 96 VAL A N 1
ATOM 771 C CA . VAL A 1 96 ? -0.935 -17.387 -19.122 1.00 88.75 96 VAL A CA 1
ATOM 772 C C . VAL A 1 96 ? -1.853 -16.606 -20.069 1.00 88.75 96 VAL A C 1
ATOM 774 O O . VAL A 1 96 ? -1.970 -16.982 -21.236 1.00 88.75 96 VAL A O 1
ATOM 777 N N . PRO A 1 97 ? -2.486 -15.508 -19.610 1.00 92.00 97 PRO A N 1
ATOM 778 C CA . PRO A 1 97 ? -3.230 -14.613 -20.491 1.00 92.00 97 PRO A CA 1
ATOM 779 C C . PRO A 1 97 ? -2.351 -14.068 -21.618 1.00 92.00 97 PRO A C 1
ATOM 781 O O . PRO A 1 97 ? -1.128 -13.995 -21.485 1.00 92.00 97 PRO A O 1
ATOM 784 N N . ALA A 1 98 ? -2.958 -13.597 -22.709 1.00 93.62 98 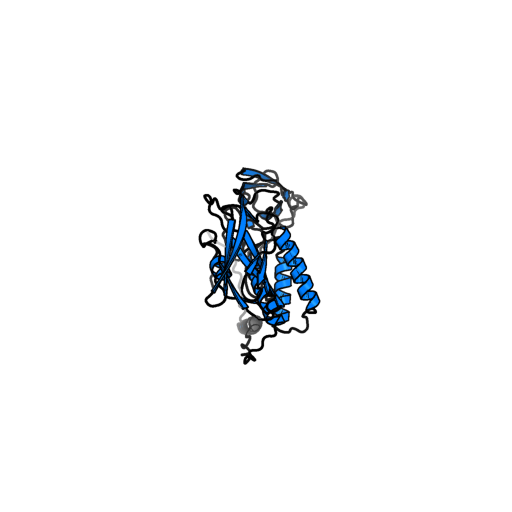ALA A N 1
ATOM 785 C CA . ALA A 1 98 ? -2.184 -12.931 -23.747 1.00 93.62 98 ALA A CA 1
ATOM 786 C C . ALA A 1 98 ? -1.401 -11.745 -23.152 1.00 93.62 98 ALA A C 1
ATOM 788 O O . ALA A 1 98 ? -1.876 -11.037 -22.261 1.00 93.62 98 ALA A O 1
ATOM 789 N N . LEU A 1 99 ? -0.196 -11.485 -23.668 1.00 91.25 99 LEU A N 1
ATOM 790 C CA . LEU A 1 99 ? 0.666 -10.410 -23.162 1.00 91.25 99 LEU A CA 1
ATOM 791 C C . LEU A 1 99 ? -0.035 -9.037 -23.155 1.00 91.25 99 LEU A C 1
ATOM 793 O O . LEU A 1 99 ? 0.232 -8.207 -22.285 1.00 91.25 99 LEU A O 1
ATOM 797 N N . ALA A 1 100 ? -0.928 -8.792 -24.117 1.00 93.44 100 ALA A N 1
ATOM 798 C CA . ALA A 1 100 ? -1.738 -7.579 -24.179 1.00 93.44 100 ALA A CA 1
ATOM 799 C C . ALA A 1 100 ? -2.706 -7.458 -22.987 1.00 93.44 100 ALA A C 1
ATOM 801 O O . ALA A 1 100 ? -2.815 -6.381 -22.398 1.00 93.44 100 ALA A O 1
ATOM 802 N N . ASP A 1 101 ? -3.343 -8.559 -22.585 1.00 95.62 101 ASP A N 1
ATOM 803 C CA . ASP A 1 101 ? -4.259 -8.600 -21.441 1.00 95.62 101 ASP A CA 1
ATOM 804 C C . ASP A 1 101 ? -3.496 -8.399 -20.132 1.00 95.62 101 ASP A C 1
ATOM 806 O O . ASP A 1 101 ? -3.903 -7.605 -19.284 1.00 95.62 101 ASP A O 1
ATOM 810 N N . LEU A 1 102 ? -2.326 -9.035 -20.006 1.00 95.12 102 LEU A N 1
ATOM 811 C CA . LEU A 1 102 ? -1.450 -8.862 -18.850 1.00 95.12 102 LEU A CA 1
ATOM 812 C C . LEU A 1 102 ? -1.017 -7.395 -18.697 1.00 95.12 102 LEU A C 1
ATOM 814 O O . LEU A 1 102 ? -1.112 -6.832 -17.608 1.00 95.12 102 LEU A O 1
ATOM 818 N N . LYS A 1 103 ? -0.612 -6.743 -19.797 1.00 95.25 103 LYS A N 1
ATOM 819 C CA . LYS A 1 103 ? -0.271 -5.307 -19.822 1.00 95.25 103 LYS A CA 1
ATOM 820 C C . LYS A 1 103 ? -1.464 -4.422 -19.458 1.00 95.25 103 LYS A C 1
ATOM 822 O O . LYS A 1 103 ? -1.289 -3.462 -18.711 1.00 95.25 103 LYS A O 1
ATOM 827 N N . THR A 1 104 ? -2.657 -4.738 -19.956 1.00 96.81 104 THR A N 1
ATOM 828 C CA . THR A 1 104 ? -3.888 -4.008 -19.618 1.00 96.81 104 THR A CA 1
ATOM 829 C C . THR A 1 104 ? -4.201 -4.117 -18.126 1.00 96.81 104 THR A C 1
ATOM 831 O O . THR A 1 104 ? -4.406 -3.092 -17.476 1.00 96.81 104 THR A O 1
ATOM 834 N N . SER A 1 105 ? -4.144 -5.325 -17.559 1.00 97.50 105 SER A N 1
ATOM 835 C CA . SER A 1 105 ? -4.384 -5.560 -16.130 1.00 97.50 105 SER A CA 1
ATOM 836 C C . SER A 1 105 ? -3.376 -4.817 -15.242 1.00 97.50 105 SER A C 1
ATOM 838 O O . SER A 1 105 ? -3.774 -4.132 -14.299 1.00 97.50 105 SER A O 1
ATOM 840 N N . ARG A 1 106 ? -2.075 -4.840 -15.594 1.00 97.19 106 ARG A N 1
ATOM 841 C CA . ARG A 1 106 ? -1.033 -4.050 -14.903 1.00 97.19 106 ARG A CA 1
ATOM 842 C C . ARG A 1 106 ? -1.390 -2.567 -14.860 1.00 97.19 106 ARG A C 1
ATOM 844 O O . ARG A 1 106 ? -1.374 -1.972 -13.789 1.00 97.19 106 ARG A O 1
ATOM 851 N N . LYS A 1 107 ? -1.735 -1.981 -16.012 1.00 97.06 107 LYS A N 1
ATOM 852 C CA . LYS A 1 107 ? -2.076 -0.554 -16.119 1.00 97.06 107 LYS A CA 1
ATOM 853 C C . LYS A 1 107 ? -3.301 -0.191 -15.289 1.00 97.06 107 LYS A C 1
ATOM 855 O O . LYS A 1 107 ? -3.281 0.817 -14.596 1.00 97.06 107 LYS A O 1
ATOM 860 N N . GLN A 1 108 ? -4.344 -1.019 -15.326 1.00 97.94 108 GLN A N 1
ATOM 861 C CA . GLN A 1 108 ? -5.549 -0.803 -14.523 1.00 97.94 108 GLN A CA 1
ATOM 862 C C . GLN A 1 108 ? -5.252 -0.857 -13.022 1.00 97.94 108 GLN A C 1
ATOM 864 O O . GLN A 1 108 ? -5.782 -0.049 -12.262 1.00 97.94 108 GLN A O 1
ATOM 869 N N . LEU A 1 109 ? -4.404 -1.792 -12.586 1.00 97.94 109 LEU A N 1
ATOM 870 C CA . LEU A 1 109 ? -4.033 -1.906 -11.179 1.00 97.94 109 LEU A CA 1
ATOM 871 C C . LEU A 1 109 ? -3.121 -0.756 -10.726 1.00 97.94 109 LEU A C 1
ATOM 873 O O . LEU A 1 109 ? -3.346 -0.206 -9.651 1.00 97.94 109 LEU A O 1
ATOM 877 N N . LEU A 1 110 ? -2.150 -0.348 -11.552 1.00 97.38 110 LEU A N 1
ATOM 878 C CA . LEU A 1 110 ? -1.319 0.835 -11.296 1.00 97.38 110 LEU A CA 1
ATOM 879 C C . LEU A 1 110 ? -2.159 2.106 -11.193 1.00 97.38 110 LEU A C 1
ATOM 881 O O . LEU A 1 110 ? -1.967 2.860 -10.250 1.00 97.38 110 LEU A O 1
ATOM 885 N N . ALA A 1 111 ? -3.118 2.314 -12.100 1.00 97.12 111 ALA A N 1
ATOM 886 C CA . ALA A 1 111 ? -3.997 3.481 -12.054 1.00 97.12 111 ALA A CA 1
ATOM 887 C C . ALA A 1 111 ? -4.724 3.582 -10.702 1.00 97.12 111 ALA A C 1
ATOM 889 O O . ALA A 1 111 ? -4.660 4.617 -10.046 1.00 97.12 111 ALA A O 1
ATOM 890 N N . LYS A 1 112 ? -5.297 2.472 -10.214 1.00 96.88 112 LYS A N 1
ATOM 891 C CA . LYS A 1 112 ? -5.948 2.419 -8.890 1.00 96.88 112 LYS A CA 1
ATOM 892 C C . LYS A 1 112 ? -4.994 2.698 -7.725 1.00 96.88 112 LYS A C 1
ATOM 894 O O . LYS A 1 112 ? -5.426 3.213 -6.696 1.00 96.88 112 LYS A O 1
ATOM 899 N N . LEU A 1 113 ? -3.721 2.315 -7.845 1.00 95.88 113 LEU A N 1
ATOM 900 C CA . LEU A 1 113 ? -2.701 2.622 -6.838 1.00 95.88 113 LEU A CA 1
ATOM 901 C C . LEU A 1 113 ? -2.320 4.107 -6.881 1.00 95.88 113 LEU A C 1
ATOM 903 O O . LEU A 1 113 ? -2.243 4.743 -5.833 1.00 95.88 113 LEU A O 1
ATOM 907 N N . PHE A 1 114 ? -2.125 4.667 -8.075 1.00 94.62 114 PHE A N 1
ATOM 908 C CA . PHE A 1 114 ? -1.710 6.059 -8.279 1.00 94.62 114 PHE A CA 1
ATOM 909 C C . PHE A 1 114 ? -2.810 7.064 -7.926 1.00 94.62 114 PHE A C 1
ATOM 911 O O . PHE A 1 114 ? -2.505 8.185 -7.539 1.00 94.62 114 PHE A O 1
ATOM 918 N N . GLU A 1 115 ? -4.080 6.657 -7.973 1.00 94.19 115 GLU A N 1
ATOM 919 C CA . GLU A 1 115 ? -5.204 7.444 -7.446 1.00 94.19 115 GLU A CA 1
ATOM 920 C C . GLU A 1 115 ? -5.106 7.707 -5.933 1.00 94.19 115 GLU A C 1
ATOM 922 O O . GLU A 1 115 ? -5.767 8.611 -5.426 1.00 94.19 115 GLU A O 1
ATOM 927 N N . ARG A 1 116 ? -4.330 6.903 -5.195 1.00 91.06 116 ARG A N 1
ATOM 928 C CA . ARG A 1 116 ? -4.314 6.908 -3.722 1.00 91.06 116 ARG A CA 1
ATOM 929 C C . ARG A 1 116 ? -2.940 7.172 -3.121 1.00 91.06 116 ARG A C 1
ATOM 931 O O . ARG A 1 116 ? -2.848 7.594 -1.975 1.00 91.06 116 ARG A O 1
ATOM 938 N N . ALA A 1 117 ? -1.881 6.921 -3.878 1.00 93.06 117 ALA A N 1
ATOM 939 C CA . ALA A 1 117 ? -0.507 7.039 -3.422 1.00 93.06 117 ALA A CA 1
ATOM 940 C C . ALA A 1 117 ? 0.301 7.965 -4.341 1.00 93.06 117 ALA A C 1
ATOM 942 O O . ALA A 1 117 ? 0.058 8.003 -5.550 1.00 93.06 117 ALA A O 1
ATOM 943 N N . PRO A 1 118 ? 1.294 8.686 -3.792 1.00 94.88 118 PRO A N 1
ATOM 944 C CA . PRO A 1 118 ? 2.120 9.584 -4.580 1.00 94.88 118 PRO A CA 1
ATOM 945 C C . PRO A 1 118 ? 2.872 8.809 -5.665 1.00 94.88 118 PRO A C 1
ATOM 947 O O . PRO A 1 118 ? 3.454 7.748 -5.420 1.00 94.88 118 PRO A O 1
ATOM 950 N N . SER A 1 119 ? 2.872 9.363 -6.874 1.00 95.44 119 SER A N 1
ATOM 951 C CA . SER A 1 119 ? 3.578 8.804 -8.020 1.00 95.44 119 SER A CA 1
ATOM 952 C C . SER A 1 119 ? 4.250 9.904 -8.833 1.00 95.44 119 SER A C 1
ATOM 954 O O . SER A 1 119 ? 3.798 11.048 -8.840 1.00 95.44 119 SER A O 1
ATOM 956 N N . ILE A 1 120 ? 5.353 9.559 -9.493 1.00 96.00 120 ILE A N 1
ATOM 957 C CA . ILE A 1 120 ? 6.003 10.408 -10.489 1.00 96.00 120 ILE A CA 1
ATOM 958 C C . ILE A 1 120 ? 6.337 9.589 -11.725 1.00 96.00 120 ILE A C 1
ATOM 960 O O . ILE A 1 120 ? 6.610 8.388 -11.634 1.00 96.00 120 ILE A O 1
ATOM 964 N N . GLU A 1 121 ? 6.392 10.263 -12.866 1.00 96.69 121 GLU A N 1
ATOM 965 C CA . GLU A 1 121 ? 6.830 9.671 -14.121 1.00 96.69 121 GLU A CA 1
ATOM 966 C C . GLU A 1 121 ? 8.116 10.341 -14.598 1.00 96.69 121 GLU A C 1
ATOM 968 O O . GLU A 1 121 ? 8.248 11.566 -14.602 1.00 96.69 121 GLU A O 1
ATOM 973 N N . VAL A 1 122 ? 9.090 9.531 -14.998 1.00 96.81 122 VAL A N 1
ATOM 974 C CA . VAL A 1 122 ? 10.364 9.992 -15.544 1.00 96.81 122 VAL A CA 1
ATOM 975 C C . VAL A 1 122 ? 10.671 9.255 -16.841 1.00 96.81 122 VAL A C 1
ATOM 977 O O . VAL A 1 122 ? 10.268 8.111 -17.046 1.00 96.81 122 VAL A O 1
ATOM 980 N N . THR A 1 123 ? 11.403 9.898 -17.740 1.00 97.62 123 THR A N 1
ATOM 981 C CA . THR A 1 123 ? 11.897 9.299 -18.980 1.00 97.62 123 THR A CA 1
ATOM 982 C C . THR A 1 123 ? 13.406 9.197 -18.968 1.00 97.62 123 THR A C 1
ATOM 984 O O . THR A 1 123 ? 14.097 10.177 -18.716 1.00 97.62 123 THR A O 1
ATOM 987 N N . TRP A 1 124 ? 13.899 8.010 -19.302 1.00 97.31 124 TRP A N 1
ATOM 988 C CA . TRP A 1 124 ? 15.293 7.773 -19.634 1.00 97.31 124 TRP A CA 1
ATOM 989 C C . TRP A 1 124 ? 15.479 7.847 -21.151 1.00 97.31 124 TRP A C 1
ATOM 991 O O . TRP A 1 124 ? 14.942 7.011 -21.888 1.00 97.31 124 TRP A O 1
ATOM 1001 N N . ASP A 1 125 ? 16.246 8.830 -21.620 1.00 95.69 125 ASP A N 1
ATOM 1002 C CA . ASP A 1 125 ? 16.540 9.038 -23.047 1.00 95.69 125 ASP A CA 1
ATOM 1003 C C . ASP A 1 125 ? 17.785 8.274 -23.539 1.00 95.69 125 ASP A C 1
ATOM 1005 O O . ASP A 1 125 ? 18.044 8.202 -24.739 1.00 95.69 125 ASP A O 1
ATOM 1009 N N . GLY A 1 126 ? 18.531 7.650 -22.621 1.00 93.62 126 GLY A N 1
ATOM 1010 C CA . GLY A 1 126 ? 19.810 6.988 -22.897 1.00 93.62 126 GLY A CA 1
ATOM 1011 C C . GLY A 1 126 ? 21.000 7.636 -22.197 1.00 93.62 126 GLY A C 1
ATOM 1012 O O . GLY A 1 126 ? 22.047 7.001 -22.102 1.00 93.62 126 GLY A O 1
ATOM 1013 N N . THR A 1 127 ? 20.827 8.860 -21.701 1.00 92.94 127 THR A N 1
ATOM 1014 C CA . THR A 1 127 ? 21.877 9.661 -21.061 1.00 92.94 127 THR A CA 1
ATOM 1015 C C . THR A 1 127 ? 21.393 10.299 -19.762 1.00 92.94 127 THR A C 1
ATOM 1017 O O . THR A 1 127 ? 22.145 10.365 -18.790 1.00 92.94 127 THR A O 1
ATOM 1020 N N . THR A 1 128 ? 20.149 10.781 -19.729 1.00 94.31 128 THR A N 1
ATOM 1021 C CA . THR A 1 128 ? 19.599 11.532 -18.599 1.00 94.31 128 THR A CA 1
ATOM 1022 C C . THR A 1 128 ? 18.198 11.071 -18.210 1.00 94.31 128 THR A C 1
ATOM 1024 O O . THR A 1 128 ? 17.479 10.446 -18.992 1.00 94.31 128 THR A O 1
ATOM 1027 N N . MET A 1 129 ? 17.827 11.374 -16.962 1.00 96.50 129 MET A N 1
ATOM 1028 C CA . MET A 1 129 ? 16.465 11.223 -16.452 1.00 96.50 129 MET A CA 1
ATOM 1029 C C . MET A 1 129 ? 15.731 12.554 -16.547 1.00 96.50 129 MET A C 1
ATOM 1031 O O . MET A 1 129 ? 16.161 13.542 -15.954 1.00 96.50 129 MET A O 1
ATOM 1035 N N . LEU A 1 130 ? 14.609 12.554 -17.256 1.00 96.12 130 LEU A N 1
ATOM 1036 C CA . LEU A 1 130 ? 13.749 13.713 -17.454 1.00 96.12 130 LEU A CA 1
ATOM 1037 C C . LEU A 1 130 ? 12.435 13.495 -16.709 1.00 96.12 130 LEU A C 1
ATOM 1039 O O . LEU A 1 130 ? 11.707 12.550 -17.006 1.00 96.12 130 LEU A O 1
ATOM 1043 N N . LEU A 1 131 ? 12.133 14.356 -15.742 1.00 96.00 131 LEU A N 1
ATOM 1044 C CA . LEU A 1 131 ? 10.844 14.357 -15.055 1.00 96.00 131 LEU A CA 1
ATOM 1045 C C . LEU A 1 131 ? 9.743 14.787 -16.034 1.00 96.00 131 LEU A C 1
ATOM 1047 O O . LEU A 1 131 ? 9.890 15.801 -16.714 1.00 96.00 131 LEU A O 1
ATOM 1051 N N . HIS A 1 132 ? 8.652 14.026 -16.115 1.00 94.69 132 HIS A N 1
ATOM 1052 C CA . HIS A 1 132 ? 7.444 14.488 -16.803 1.00 94.69 132 HIS A CA 1
ATOM 1053 C C . HIS A 1 132 ? 6.807 15.594 -15.968 1.00 94.69 132 HIS A C 1
ATOM 1055 O O . HIS A 1 132 ? 6.782 15.478 -14.745 1.00 94.69 132 HIS A O 1
ATOM 1061 N N . GLU A 1 133 ? 6.328 16.668 -16.603 1.00 86.00 133 GLU A N 1
ATOM 1062 C CA . GLU A 1 133 ? 5.760 17.816 -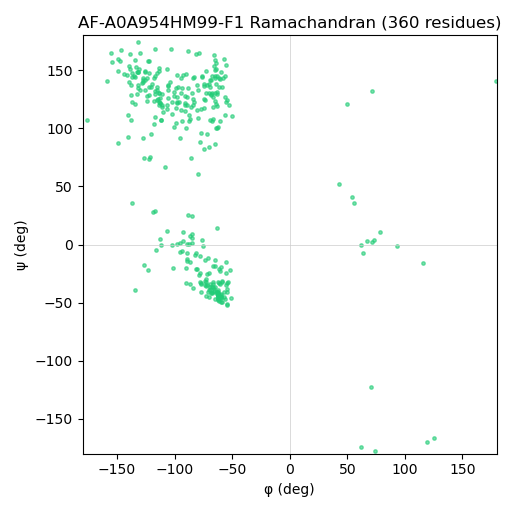15.887 1.00 86.00 133 GLU A CA 1
ATOM 1063 C C . GLU A 1 133 ? 4.721 17.359 -14.854 1.00 86.00 133 GLU A C 1
ATOM 1065 O O . GLU A 1 133 ? 3.642 16.880 -15.201 1.00 86.00 133 GLU A O 1
ATOM 1070 N N . SER A 1 134 ? 5.061 17.504 -13.569 1.00 74.50 134 SER A N 1
ATOM 1071 C CA . SER A 1 134 ? 4.109 17.321 -12.481 1.00 74.50 134 SER A CA 1
ATOM 1072 C C . SER A 1 134 ? 3.467 18.663 -12.181 1.00 74.50 134 SER A C 1
ATOM 1074 O O . SER A 1 134 ? 4.145 19.617 -11.800 1.00 74.50 134 SER A O 1
ATOM 1076 N N . THR A 1 135 ? 2.149 18.741 -12.321 1.00 67.06 135 THR A N 1
ATOM 1077 C CA . THR A 1 135 ? 1.392 19.960 -12.023 1.00 67.06 135 THR A CA 1
ATOM 1078 C C . THR A 1 135 ? 1.093 20.127 -10.532 1.00 67.06 135 THR A C 1
ATOM 1080 O O . THR A 1 135 ? 0.551 21.156 -10.135 1.00 67.06 135 THR A O 1
ATOM 1083 N N . SER A 1 136 ? 1.397 19.136 -9.684 1.00 86.44 136 SER A N 1
ATOM 1084 C CA . SER A 1 136 ? 1.039 19.168 -8.260 1.00 86.44 136 SER A CA 1
ATOM 1085 C C . SER A 1 136 ? 2.154 18.624 -7.357 1.00 86.44 136 SER A C 1
ATOM 1087 O O . SER A 1 136 ? 2.791 17.626 -7.705 1.00 86.44 136 SER A O 1
ATOM 1089 N N . PRO A 1 137 ? 2.408 19.257 -6.194 1.00 94.00 137 PRO A N 1
ATOM 1090 C CA . PRO A 1 137 ? 3.323 18.718 -5.195 1.00 94.00 137 PRO A CA 1
ATOM 1091 C C . PRO A 1 137 ? 2.901 17.326 -4.723 1.00 94.00 137 PRO A C 1
ATOM 1093 O O . PRO A 1 137 ? 1.715 17.054 -4.529 1.00 94.00 137 PRO A O 1
ATOM 1096 N N . LEU A 1 138 ? 3.880 16.460 -4.472 1.00 95.12 138 LEU A N 1
ATOM 1097 C CA . LEU A 1 138 ? 3.628 15.171 -3.835 1.00 95.12 138 LEU A CA 1
ATOM 1098 C C . LEU A 1 138 ? 3.240 15.391 -2.373 1.00 95.12 138 LEU A C 1
ATOM 1100 O O . LEU A 1 138 ? 3.950 16.081 -1.647 1.00 95.12 138 LEU A O 1
ATOM 1104 N N . SER A 1 139 ? 2.145 14.786 -1.925 1.00 94.38 139 SER A N 1
ATOM 1105 C CA . SER A 1 139 ? 1.715 14.876 -0.527 1.00 94.38 139 SER A CA 1
ATOM 1106 C C . SER A 1 139 ? 2.216 13.692 0.295 1.00 94.38 139 SER A C 1
ATOM 1108 O O . SER A 1 139 ? 2.023 12.540 -0.088 1.00 94.38 139 SER A O 1
ATOM 1110 N N . PHE A 1 140 ? 2.818 13.974 1.452 1.00 95.69 140 PHE A N 1
ATOM 1111 C CA . PHE A 1 140 ? 3.238 12.961 2.424 1.00 95.69 140 PHE A CA 1
ATOM 1112 C C . PHE A 1 140 ? 2.796 13.331 3.849 1.00 95.69 140 PHE A C 1
ATOM 1114 O O . PHE A 1 140 ? 2.743 14.509 4.213 1.00 95.69 140 PHE A O 1
ATOM 1121 N N . CYS A 1 141 ? 2.518 12.318 4.678 1.00 96.19 141 CYS A N 1
ATOM 1122 C CA . CYS A 1 141 ? 2.277 12.489 6.115 1.00 96.19 141 CYS A CA 1
ATOM 1123 C C . CYS A 1 141 ? 3.549 12.180 6.907 1.00 96.19 141 CYS A C 1
ATOM 1125 O O . CYS A 1 141 ? 4.134 11.103 6.760 1.00 96.19 141 CYS A O 1
ATOM 1127 N N . ARG A 1 142 ? 3.983 13.104 7.767 1.00 95.38 142 ARG A N 1
ATOM 1128 C CA . ARG A 1 142 ? 5.153 12.901 8.631 1.00 95.38 142 ARG A CA 1
ATOM 1129 C C . ARG A 1 142 ? 4.929 11.735 9.579 1.00 95.38 142 ARG A C 1
ATOM 1131 O O . ARG A 1 142 ? 3.856 11.568 10.138 1.00 95.38 142 ARG A O 1
ATOM 1138 N N . THR A 1 143 ? 5.968 10.963 9.858 1.00 93.31 143 THR A N 1
ATOM 1139 C CA . THR A 1 143 ? 5.957 9.796 10.755 1.00 93.31 143 THR A CA 1
ATOM 1140 C C . THR A 1 143 ? 5.136 8.597 10.271 1.00 93.31 143 THR A C 1
ATOM 1142 O O . THR A 1 143 ? 5.082 7.591 10.976 1.00 93.31 143 THR A O 1
ATOM 1145 N N . LEU A 1 144 ? 4.545 8.657 9.072 1.00 94.00 144 LEU A N 1
ATOM 1146 C CA . LEU A 1 144 ? 3.942 7.505 8.409 1.00 94.00 144 LEU A CA 1
ATOM 1147 C C . LEU A 1 144 ? 4.749 7.110 7.180 1.00 94.00 144 LEU A C 1
ATOM 1149 O O . LEU A 1 144 ? 5.016 7.923 6.294 1.00 94.00 144 LEU A O 1
ATOM 1153 N N . THR A 1 145 ? 5.076 5.824 7.091 1.00 93.06 145 THR A N 1
ATOM 1154 C CA . THR A 1 145 ? 5.651 5.279 5.867 1.00 93.06 145 THR A CA 1
ATOM 1155 C C . THR A 1 145 ? 4.596 5.276 4.764 1.00 93.06 145 THR A C 1
ATOM 1157 O O . THR A 1 145 ? 3.475 4.784 4.957 1.00 93.06 145 THR A O 1
ATOM 1160 N N . THR A 1 146 ? 4.972 5.825 3.612 1.00 92.50 146 THR A N 1
ATOM 1161 C CA . THR A 1 146 ? 4.128 5.988 2.424 1.00 92.50 146 THR A CA 1
ATOM 1162 C C . THR A 1 146 ? 4.884 5.459 1.202 1.00 92.50 146 THR A C 1
ATOM 1164 O O . THR A 1 146 ? 6.069 5.762 1.056 1.00 92.50 146 THR A O 1
ATOM 1167 N N . PRO A 1 147 ? 4.261 4.648 0.332 1.00 93.88 147 PRO A N 1
ATOM 1168 C CA . PRO A 1 147 ? 4.899 4.217 -0.905 1.00 93.88 147 PRO A CA 1
ATOM 1169 C C . PRO A 1 147 ? 4.925 5.368 -1.919 1.00 93.88 147 PRO A C 1
ATOM 1171 O O . PRO A 1 147 ? 3.876 5.914 -2.247 1.00 93.88 147 PRO A O 1
ATOM 1174 N N . LEU A 1 148 ? 6.105 5.711 -2.438 1.00 94.75 148 LEU A N 1
ATOM 1175 C CA . LEU A 1 148 ? 6.255 6.542 -3.632 1.00 94.75 148 LEU A CA 1
ATOM 1176 C C . LEU A 1 148 ? 6.485 5.642 -4.845 1.00 94.75 148 LEU A C 1
ATOM 1178 O O . LEU A 1 148 ? 7.444 4.866 -4.887 1.00 94.75 148 LEU A O 1
ATOM 1182 N N . PHE A 1 149 ? 5.618 5.771 -5.842 1.00 95.50 149 PHE A N 1
ATOM 1183 C CA . PHE A 1 149 ? 5.767 5.087 -7.118 1.00 95.50 149 PHE A CA 1
ATOM 1184 C C . PHE A 1 149 ? 6.592 5.930 -8.087 1.00 95.50 149 PHE A C 1
ATOM 1186 O O . PHE A 1 149 ? 6.279 7.089 -8.341 1.00 95.50 149 PHE A O 1
ATOM 1193 N N . VAL A 1 150 ? 7.642 5.346 -8.655 1.00 96.00 150 VAL A N 1
ATOM 1194 C CA . VAL A 1 150 ? 8.479 6.009 -9.660 1.00 96.00 150 VAL A CA 1
ATOM 1195 C C . VAL A 1 150 ? 8.386 5.216 -10.955 1.00 96.00 150 VAL A C 1
ATOM 1197 O O . VAL A 1 150 ? 8.977 4.141 -11.078 1.00 96.00 150 VAL A O 1
ATOM 1200 N N . VAL A 1 151 ? 7.620 5.732 -11.912 1.00 96.56 151 VAL A N 1
ATOM 1201 C CA . VAL A 1 151 ? 7.448 5.131 -13.236 1.00 96.56 151 VAL A CA 1
ATOM 1202 C C . VAL A 1 151 ? 8.578 5.610 -14.135 1.00 96.56 151 VAL A C 1
ATOM 1204 O O . VAL A 1 151 ? 8.720 6.803 -14.388 1.00 96.56 151 VAL A O 1
ATOM 1207 N N . VAL A 1 152 ? 9.397 4.682 -14.618 1.00 96.69 152 VAL A N 1
ATOM 1208 C CA . VAL A 1 152 ? 10.501 4.963 -15.534 1.00 96.69 152 VAL A CA 1
ATOM 1209 C C . VAL A 1 152 ? 10.141 4.471 -16.926 1.00 96.69 152 VAL A C 1
ATOM 1211 O O . VAL A 1 152 ? 10.023 3.268 -17.166 1.00 96.69 152 VAL A O 1
ATOM 1214 N N . HIS A 1 153 ? 10.056 5.407 -17.864 1.00 97.00 153 HIS A N 1
ATOM 1215 C CA . HIS A 1 153 ? 9.898 5.153 -19.291 1.00 97.00 153 HIS A CA 1
ATOM 1216 C C . HIS A 1 153 ? 11.271 5.124 -19.964 1.00 97.00 153 HIS A C 1
ATOM 1218 O O . HIS A 1 153 ? 11.891 6.167 -20.164 1.00 97.00 153 HIS A O 1
ATOM 1224 N N . ASN A 1 154 ? 11.766 3.949 -20.351 1.00 96.38 154 ASN A N 1
ATOM 1225 C CA . ASN A 1 154 ? 13.025 3.846 -21.089 1.00 96.38 154 ASN A CA 1
ATOM 1226 C C . ASN A 1 154 ? 12.777 3.987 -22.594 1.00 96.38 154 ASN A C 1
ATOM 1228 O O . ASN A 1 154 ? 12.266 3.070 -23.237 1.00 96.38 154 ASN A O 1
ATOM 1232 N N . ARG A 1 155 ? 13.184 5.122 -23.170 1.00 96.69 155 ARG A N 1
ATOM 1233 C CA . ARG A 1 155 ? 13.008 5.455 -24.595 1.00 96.69 155 ARG A CA 1
ATOM 1234 C C . ARG A 1 155 ? 14.275 5.269 -25.434 1.00 96.69 155 ARG A C 1
ATOM 1236 O O . ARG A 1 155 ? 14.240 5.467 -26.641 1.00 96.69 155 ARG A O 1
ATOM 1243 N N . SER A 1 156 ? 15.382 4.853 -24.821 1.00 93.88 156 SER A N 1
ATOM 1244 C CA . SER A 1 156 ? 16.708 4.802 -25.460 1.00 93.88 156 SER A CA 1
ATOM 1245 C C . SER A 1 156 ? 16.913 3.650 -26.456 1.00 93.88 156 SER A C 1
ATOM 1247 O O . SER A 1 156 ? 18.004 3.479 -27.001 1.00 93.88 156 SER A O 1
ATOM 1249 N N . GLY A 1 157 ? 15.915 2.780 -26.647 1.00 92.25 157 GLY A N 1
ATOM 1250 C CA . GLY A 1 157 ? 16.050 1.531 -27.406 1.00 92.25 157 GLY A CA 1
ATOM 1251 C C . GLY A 1 157 ? 17.030 0.503 -26.816 1.00 92.25 157 GLY A C 1
ATOM 1252 O O . GLY A 1 157 ? 17.074 -0.630 -27.289 1.00 92.25 157 GLY A O 1
ATOM 1253 N N . ARG A 1 158 ? 17.788 0.851 -25.767 1.00 93.25 158 ARG A N 1
ATOM 1254 C CA . ARG A 1 158 ? 18.765 -0.008 -25.088 1.00 93.25 158 ARG A CA 1
ATOM 1255 C C . ARG A 1 158 ? 18.325 -0.281 -23.658 1.00 93.25 158 ARG A C 1
ATOM 1257 O O . ARG A 1 158 ? 17.708 0.563 -23.016 1.00 93.25 158 ARG A O 1
ATOM 1264 N N . SER A 1 159 ? 18.657 -1.460 -23.145 1.00 92.88 159 SER A N 1
ATOM 1265 C CA . SER A 1 159 ? 18.459 -1.749 -21.725 1.00 92.88 159 SER A CA 1
ATOM 1266 C C . SER A 1 159 ? 19.406 -0.904 -20.877 1.00 92.88 159 SER A C 1
ATOM 1268 O O . SER A 1 159 ? 20.568 -0.724 -21.240 1.00 92.88 159 SER A O 1
ATOM 1270 N N . VAL A 1 160 ? 18.920 -0.427 -19.738 1.00 94.31 160 VAL A N 1
ATOM 1271 C CA . VAL A 1 160 ? 19.707 0.297 -18.737 1.00 94.31 160 VAL A CA 1
ATOM 1272 C C . VAL A 1 160 ? 19.507 -0.365 -17.384 1.00 94.31 160 VAL A C 1
ATOM 1274 O O . VAL A 1 160 ? 18.415 -0.836 -17.075 1.00 94.31 160 VAL A O 1
ATOM 1277 N N . ARG A 1 161 ? 20.559 -0.417 -16.572 1.00 94.38 161 ARG A N 1
ATOM 1278 C CA . ARG A 1 161 ? 20.464 -0.882 -15.192 1.00 94.38 161 ARG A CA 1
ATOM 1279 C C . ARG A 1 161 ? 20.354 0.334 -14.288 1.00 94.38 161 ARG A C 1
ATOM 1281 O O . ARG A 1 161 ? 21.230 1.191 -14.332 1.00 94.38 161 ARG A O 1
ATOM 1288 N N . LEU A 1 162 ? 19.279 0.411 -13.515 1.00 94.31 162 LEU A N 1
ATOM 1289 C CA . LEU A 1 162 ? 18.939 1.578 -12.708 1.00 94.31 162 LEU A CA 1
ATOM 1290 C C . LEU A 1 162 ? 18.807 1.213 -11.239 1.00 94.31 162 LEU A C 1
ATOM 1292 O O . LEU A 1 162 ? 18.353 0.119 -10.895 1.00 94.31 162 LEU A O 1
ATOM 1296 N N . ARG A 1 163 ? 19.160 2.166 -10.382 1.00 93.00 163 ARG A N 1
ATOM 1297 C CA . ARG A 1 163 ? 18.886 2.109 -8.949 1.00 93.00 163 ARG A CA 1
ATOM 1298 C C . ARG A 1 163 ? 18.417 3.485 -8.472 1.00 93.00 163 ARG A C 1
ATOM 1300 O O . ARG A 1 163 ? 19.244 4.398 -8.421 1.00 93.00 163 ARG A O 1
ATOM 1307 N N . PRO A 1 164 ? 17.122 3.666 -8.156 1.00 92.06 164 PRO A N 1
ATOM 1308 C CA . PRO A 1 164 ? 16.651 4.908 -7.565 1.00 92.06 164 PRO A CA 1
ATOM 1309 C C . PRO A 1 164 ? 17.183 5.029 -6.137 1.00 92.06 164 PRO A C 1
ATOM 1311 O O . PRO A 1 164 ? 17.249 4.053 -5.396 1.00 92.06 164 PRO A O 1
ATOM 1314 N N . ARG A 1 165 ? 17.551 6.240 -5.740 1.00 90.75 165 ARG A N 1
ATOM 1315 C CA . ARG A 1 165 ? 18.027 6.587 -4.406 1.00 90.75 165 ARG A CA 1
ATOM 1316 C C . ARG A 1 165 ? 17.400 7.901 -3.991 1.00 90.75 165 ARG A C 1
ATOM 1318 O O . ARG A 1 165 ? 17.360 8.849 -4.769 1.00 90.75 165 ARG A O 1
ATOM 1325 N N . VAL A 1 166 ? 16.963 7.964 -2.749 1.00 90.44 166 VAL A N 1
ATOM 1326 C CA . VAL A 1 166 ? 16.517 9.200 -2.104 1.00 90.44 166 VAL A CA 1
ATOM 1327 C C . VAL A 1 166 ? 17.441 9.504 -0.931 1.00 90.44 166 VAL A C 1
ATOM 1329 O O . VAL A 1 166 ? 18.265 8.663 -0.557 1.00 90.44 166 VAL A O 1
ATOM 1332 N N . ASP A 1 167 ? 17.345 10.711 -0.376 1.00 86.56 167 ASP A N 1
ATOM 1333 C CA . ASP A 1 167 ? 18.078 11.059 0.843 1.00 86.56 167 ASP A CA 1
ATOM 1334 C C . ASP A 1 167 ? 17.739 10.034 1.947 1.00 86.56 167 ASP A C 1
ATOM 1336 O O . ASP A 1 167 ? 16.558 9.872 2.268 1.00 86.56 167 ASP A O 1
ATOM 1340 N N . PRO A 1 168 ? 18.735 9.335 2.528 1.00 84.69 168 PRO A N 1
ATOM 1341 C CA . PRO A 1 168 ? 18.501 8.319 3.553 1.00 84.69 168 PRO A CA 1
ATOM 1342 C C . PRO A 1 168 ? 17.705 8.821 4.761 1.00 84.69 168 PRO A C 1
ATOM 1344 O O . PRO A 1 168 ? 17.036 8.027 5.414 1.00 84.69 168 PRO A O 1
ATOM 1347 N N . ARG A 1 169 ? 17.722 10.132 5.043 1.00 86.12 169 ARG A N 1
ATOM 1348 C CA . ARG A 1 169 ? 16.928 10.741 6.125 1.00 86.12 169 ARG A CA 1
ATOM 1349 C C . ARG A 1 169 ? 15.419 10.646 5.900 1.00 86.12 169 ARG A C 1
ATOM 1351 O O . ARG A 1 169 ? 14.665 10.826 6.851 1.00 86.12 169 ARG A O 1
ATOM 1358 N N . PHE A 1 170 ? 14.984 10.401 4.663 1.00 86.12 170 PHE A N 1
ATOM 1359 C CA . PHE A 1 170 ? 13.574 10.256 4.297 1.00 86.12 170 PHE A CA 1
ATOM 1360 C C . PHE A 1 170 ? 13.176 8.805 4.005 1.00 86.12 170 PHE A C 1
ATOM 1362 O O . PHE A 1 170 ? 12.096 8.559 3.469 1.00 86.12 170 PHE A O 1
ATOM 1369 N N . VAL A 1 171 ? 14.038 7.839 4.331 1.00 78.88 171 VAL A N 1
ATOM 1370 C CA . VAL A 1 171 ? 13.780 6.407 4.151 1.00 78.88 171 VAL A CA 1
ATOM 1371 C C . VAL A 1 171 ? 13.488 5.782 5.510 1.00 78.88 171 VAL A C 1
ATOM 1373 O O . VAL A 1 171 ? 14.168 6.060 6.493 1.00 78.88 171 VAL A O 1
ATOM 1376 N N . ALA A 1 172 ? 12.476 4.918 5.578 1.00 67.31 172 ALA A N 1
ATOM 1377 C CA . ALA A 1 172 ? 12.155 4.195 6.805 1.00 67.31 172 ALA A CA 1
ATOM 1378 C C . ALA A 1 172 ? 13.266 3.187 7.157 1.00 67.31 172 ALA A C 1
ATOM 1380 O O . ALA A 1 172 ? 13.342 2.137 6.527 1.00 67.31 172 ALA A O 1
ATOM 1381 N N . SER A 1 173 ? 14.090 3.465 8.172 1.00 57.50 173 SER A N 1
ATOM 1382 C CA . SER A 1 173 ? 15.132 2.537 8.659 1.00 57.50 173 SER A CA 1
ATOM 1383 C C . SER A 1 173 ? 14.560 1.213 9.172 1.00 57.50 173 SER A C 1
ATOM 1385 O O . SER A 1 173 ? 15.158 0.156 9.001 1.00 57.50 173 SER A O 1
ATOM 1387 N N . ASP A 1 174 ? 13.365 1.260 9.764 1.00 53.69 174 ASP A N 1
ATOM 1388 C CA . ASP A 1 174 ? 12.787 0.133 10.510 1.00 53.69 174 ASP A CA 1
ATOM 1389 C C . ASP A 1 174 ? 11.961 -0.807 9.621 1.00 53.69 174 ASP A C 1
ATOM 1391 O O . ASP A 1 174 ? 11.378 -1.795 10.072 1.00 53.69 174 ASP A O 1
ATOM 1395 N N . HIS A 1 175 ? 11.881 -0.513 8.326 1.00 53.88 175 HIS A N 1
ATOM 1396 C CA . HIS A 1 175 ? 11.364 -1.453 7.350 1.00 53.88 175 HIS A CA 1
ATOM 1397 C C . HIS A 1 175 ? 12.557 -2.128 6.684 1.00 53.88 175 HIS A C 1
ATOM 1399 O O . HIS A 1 175 ? 13.168 -1.563 5.790 1.00 53.88 175 HIS A O 1
ATOM 1405 N N . ALA A 1 176 ? 12.839 -3.384 7.038 1.00 45.44 176 ALA A N 1
ATOM 1406 C CA . ALA A 1 176 ? 13.775 -4.233 6.283 1.00 45.44 176 ALA A CA 1
ATOM 1407 C C . ALA A 1 176 ? 13.442 -4.280 4.764 1.00 45.44 176 ALA A C 1
ATOM 1409 O O . ALA A 1 176 ? 14.297 -4.523 3.910 1.00 45.44 176 ALA A O 1
ATOM 1410 N N . ALA A 1 177 ? 12.187 -3.977 4.411 1.00 46.06 177 ALA A N 1
ATOM 1411 C CA . ALA A 1 177 ? 11.707 -3.744 3.050 1.00 46.06 177 ALA A CA 1
ATOM 1412 C C . ALA A 1 177 ? 12.274 -2.483 2.371 1.00 46.06 177 ALA A C 1
ATOM 1414 O O . ALA A 1 177 ? 12.408 -2.436 1.149 1.00 46.06 177 ALA A O 1
ATOM 1415 N N . ALA A 1 178 ? 12.562 -1.434 3.140 1.00 47.62 178 ALA A N 1
ATOM 1416 C CA . ALA A 1 178 ? 13.025 -0.146 2.646 1.00 47.62 178 ALA A CA 1
ATOM 1417 C C . ALA A 1 178 ? 14.495 -0.171 2.244 1.00 47.62 178 ALA A C 1
ATOM 1419 O O . ALA A 1 178 ? 14.834 0.309 1.162 1.00 47.62 178 ALA A O 1
ATOM 1420 N N . GLU A 1 179 ? 15.344 -0.832 3.029 1.00 47.44 179 GLU A N 1
ATOM 1421 C CA . GLU A 1 179 ? 16.735 -1.039 2.629 1.00 47.44 179 GLU A CA 1
ATOM 1422 C C . GLU A 1 179 ? 16.848 -1.980 1.421 1.00 47.44 179 GLU A C 1
ATOM 1424 O O . GLU A 1 179 ? 17.654 -1.719 0.533 1.00 47.44 179 GLU A O 1
ATOM 1429 N N . SER A 1 180 ? 16.009 -3.018 1.304 1.00 50.16 180 SER A N 1
ATOM 1430 C CA . SER A 1 180 ? 16.063 -3.977 0.180 1.00 50.16 180 SER A CA 1
ATOM 1431 C C . SER A 1 180 ? 15.372 -3.510 -1.112 1.00 50.16 180 SER A C 1
ATOM 1433 O O . SER A 1 180 ? 15.680 -4.013 -2.188 1.00 50.16 180 SER A O 1
ATOM 1435 N N . SER A 1 181 ? 14.441 -2.550 -1.073 1.00 53.56 181 SER A N 1
ATOM 1436 C CA . SER A 1 181 ? 13.761 -2.049 -2.287 1.00 53.56 181 SER A CA 1
ATOM 1437 C C . SER A 1 181 ? 14.506 -0.928 -3.005 1.00 53.56 181 SER A C 1
ATOM 1439 O O . SER A 1 181 ? 14.486 -0.890 -4.233 1.00 53.56 181 SER A O 1
ATOM 1441 N N . ILE A 1 182 ? 15.204 -0.068 -2.265 1.00 59.72 182 ILE A N 1
ATOM 1442 C CA . ILE A 1 182 ? 15.924 1.094 -2.812 1.00 59.72 182 ILE A CA 1
ATOM 1443 C C . ILE A 1 182 ? 17.378 0.729 -3.180 1.00 59.72 182 ILE A C 1
ATOM 1445 O O . ILE A 1 182 ? 18.019 1.399 -3.987 1.00 59.72 182 ILE A O 1
ATOM 1449 N N . SER A 1 183 ? 17.927 -0.357 -2.625 1.00 60.72 183 SER A N 1
ATOM 1450 C CA . SER A 1 183 ? 19.325 -0.752 -2.863 1.00 60.72 183 SER A CA 1
ATOM 1451 C C . SER A 1 183 ? 19.536 -1.679 -4.065 1.00 60.72 183 SER A C 1
ATOM 1453 O O . SER A 1 183 ? 20.675 -1.829 -4.525 1.00 60.72 183 SER A O 1
ATOM 1455 N N . GLU A 1 184 ? 18.469 -2.277 -4.602 1.00 82.56 184 GLU A N 1
ATOM 1456 C CA . GLU A 1 184 ? 18.557 -3.269 -5.671 1.00 82.56 184 GLU A CA 1
ATOM 1457 C C . GLU A 1 184 ? 18.643 -2.623 -7.057 1.00 82.56 184 GLU A C 1
ATOM 1459 O O . GLU A 1 184 ? 17.782 -1.859 -7.491 1.00 82.56 184 GLU A O 1
ATOM 1464 N N . TRP A 1 185 ? 19.684 -2.996 -7.797 1.00 89.75 185 TRP A N 1
ATOM 1465 C CA . TRP A 1 185 ? 19.787 -2.674 -9.211 1.00 89.75 185 TRP A CA 1
ATOM 1466 C C . TRP A 1 185 ? 18.745 -3.442 -10.025 1.00 89.75 185 TRP A C 1
ATOM 1468 O O . TRP A 1 185 ? 18.707 -4.674 -9.979 1.00 89.75 185 TRP A O 1
ATOM 1478 N N . THR A 1 186 ? 17.984 -2.724 -10.845 1.00 91.00 186 THR A N 1
ATOM 1479 C CA . THR A 1 186 ? 16.958 -3.292 -11.725 1.00 91.00 186 THR A CA 1
ATOM 1480 C C . THR A 1 186 ? 17.310 -3.040 -13.185 1.00 91.00 186 THR A C 1
ATOM 1482 O O . THR A 1 186 ? 17.638 -1.917 -13.566 1.00 91.00 186 THR A O 1
ATOM 1485 N N . ASP A 1 187 ? 17.235 -4.082 -14.012 1.00 91.81 187 ASP A N 1
ATOM 1486 C CA . ASP A 1 187 ? 17.395 -3.957 -15.460 1.00 91.81 187 ASP A CA 1
ATOM 1487 C C . ASP A 1 187 ? 16.080 -3.480 -16.090 1.00 91.81 187 ASP A C 1
ATOM 1489 O O . ASP A 1 187 ? 15.074 -4.189 -16.073 1.00 91.81 187 ASP A O 1
ATOM 1493 N N . VAL A 1 188 ? 16.096 -2.291 -16.684 1.00 92.94 188 VAL A N 1
ATOM 1494 C CA . VAL A 1 188 ? 14.969 -1.703 -17.411 1.00 92.94 188 VAL A CA 1
ATOM 1495 C C . VAL A 1 188 ? 15.220 -1.850 -18.905 1.00 92.94 188 VAL A C 1
ATOM 1497 O O . VAL A 1 188 ? 16.137 -1.240 -19.459 1.00 92.94 188 VAL A O 1
ATOM 1500 N N . ALA A 1 189 ? 14.414 -2.672 -19.577 1.00 92.31 189 ALA A N 1
ATOM 1501 C CA . ALA A 1 189 ? 14.588 -2.955 -20.998 1.00 92.31 189 ALA A CA 1
ATOM 1502 C C . ALA A 1 189 ? 14.392 -1.701 -21.874 1.00 92.31 189 ALA A C 1
ATOM 1504 O O . ALA A 1 189 ? 13.639 -0.791 -21.522 1.00 92.31 189 ALA A O 1
ATOM 1505 N N . GLY A 1 190 ? 15.066 -1.649 -23.024 1.00 93.69 190 GLY A N 1
ATOM 1506 C CA . GLY A 1 190 ? 14.862 -0.581 -24.006 1.00 93.69 190 GLY A CA 1
ATOM 1507 C C . GLY A 1 190 ? 13.425 -0.555 -24.527 1.00 93.69 190 GLY A C 1
ATOM 1508 O O . GLY A 1 190 ? 12.831 -1.609 -24.733 1.00 93.69 190 GLY A O 1
ATOM 1509 N N . ASN A 1 191 ? 12.871 0.639 -24.754 1.00 93.81 191 ASN A N 1
ATOM 1510 C CA . ASN A 1 191 ? 11.488 0.834 -25.215 1.00 93.81 191 ASN A CA 1
ATOM 1511 C C . ASN A 1 191 ? 10.441 0.171 -24.302 1.00 93.81 191 ASN A C 1
ATOM 1513 O O . ASN A 1 191 ? 9.430 -0.352 -24.774 1.00 93.81 191 ASN A O 1
ATOM 1517 N N . SER A 1 192 ? 10.694 0.179 -22.993 1.00 93.19 192 SER A N 1
ATOM 1518 C CA . SER A 1 192 ? 9.818 -0.420 -21.986 1.00 93.19 192 SER A CA 1
ATOM 1519 C C . SER A 1 192 ? 9.551 0.536 -20.824 1.00 93.19 192 SER A C 1
ATOM 1521 O O . SER A 1 192 ? 10.113 1.630 -20.751 1.00 93.19 192 SER A O 1
ATOM 1523 N N . GLU A 1 193 ? 8.673 0.104 -19.927 1.00 94.50 193 GLU A N 1
ATOM 1524 C CA . GLU A 1 193 ? 8.330 0.788 -18.686 1.00 94.50 193 GLU A CA 1
ATOM 1525 C C . GLU A 1 193 ? 8.706 -0.113 -17.506 1.00 94.50 193 GLU A C 1
ATOM 1527 O O . GLU A 1 193 ? 8.566 -1.338 -17.575 1.00 94.50 193 GLU A O 1
ATOM 1532 N N . CYS A 1 194 ? 9.179 0.496 -16.423 1.00 94.50 194 CYS A N 1
ATOM 1533 C CA . CYS A 1 194 ? 9.403 -0.161 -15.143 1.00 94.50 194 CYS A CA 1
ATOM 1534 C C . CYS A 1 194 ? 8.903 0.745 -14.020 1.00 94.50 194 CYS A C 1
ATOM 1536 O O . CYS A 1 194 ? 9.055 1.961 -14.095 1.00 94.50 194 CYS A O 1
ATOM 1538 N N . VAL A 1 195 ? 8.346 0.161 -12.963 1.00 96.12 195 VAL A N 1
ATOM 1539 C CA . VAL A 1 195 ? 7.869 0.911 -11.798 1.00 96.12 195 VAL A CA 1
ATOM 1540 C C . VAL A 1 195 ? 8.701 0.525 -10.586 1.00 96.12 195 VAL A C 1
ATOM 1542 O O . VAL A 1 195 ? 8.796 -0.651 -10.236 1.00 96.12 195 VAL A O 1
ATOM 1545 N N . PHE A 1 196 ? 9.297 1.523 -9.945 1.00 94.38 196 PHE A N 1
ATOM 1546 C CA . PHE A 1 196 ? 10.001 1.364 -8.681 1.00 94.38 196 PHE A CA 1
ATOM 1547 C C . PHE A 1 196 ? 9.097 1.768 -7.522 1.00 94.38 196 PHE A C 1
ATOM 1549 O O . PHE A 1 196 ? 8.294 2.695 -7.635 1.00 94.38 196 PHE A O 1
ATOM 1556 N N . LEU A 1 197 ? 9.266 1.079 -6.397 1.00 93.25 197 LEU A N 1
ATOM 1557 C CA . LEU A 1 197 ? 8.591 1.376 -5.143 1.00 93.25 197 LEU A CA 1
ATOM 1558 C C . LEU A 1 197 ? 9.615 1.919 -4.150 1.00 93.25 197 LEU A C 1
ATOM 1560 O O . LEU A 1 197 ? 10.516 1.190 -3.738 1.00 93.25 197 LEU A O 1
ATOM 1564 N N . VAL A 1 198 ? 9.471 3.186 -3.775 1.00 92.19 198 VAL A N 1
ATOM 1565 C CA . VAL A 1 198 ? 10.368 3.872 -2.843 1.00 92.19 198 VAL A CA 1
ATOM 1566 C C . VAL A 1 198 ? 9.608 4.154 -1.541 1.00 92.19 198 VAL A C 1
ATOM 1568 O O . VAL A 1 198 ? 8.720 5.005 -1.528 1.00 92.19 198 VAL A O 1
ATOM 1571 N N . PRO A 1 199 ? 9.891 3.446 -0.433 1.00 92.12 199 PRO A N 1
ATOM 1572 C CA . PRO A 1 199 ? 9.346 3.792 0.878 1.00 92.12 199 PRO A CA 1
ATOM 1573 C C . PRO A 1 199 ? 9.822 5.167 1.336 1.00 92.12 199 PRO A C 1
ATOM 1575 O O . PRO A 1 199 ? 11.012 5.372 1.567 1.00 92.12 199 PRO A O 1
ATOM 1578 N N . MET A 1 200 ? 8.868 6.065 1.551 1.00 92.69 200 MET A N 1
ATOM 1579 C CA . MET A 1 200 ? 9.103 7.403 2.077 1.00 92.69 200 MET A CA 1
ATOM 1580 C C . MET A 1 200 ? 8.656 7.489 3.534 1.00 92.69 200 MET A C 1
ATOM 1582 O O . MET A 1 200 ? 7.548 7.070 3.868 1.00 92.69 200 MET A O 1
ATOM 1586 N N . LEU A 1 201 ? 9.496 8.055 4.397 1.00 93.19 201 LEU A N 1
ATOM 1587 C CA . LEU A 1 201 ? 9.198 8.380 5.790 1.00 93.19 201 LEU A CA 1
ATOM 1588 C C . LEU A 1 201 ? 9.828 9.728 6.134 1.00 93.19 201 LEU A C 1
ATOM 1590 O O . LEU A 1 201 ? 11.043 9.839 6.244 1.00 93.19 201 LEU A O 1
ATOM 1594 N N . TYR A 1 202 ? 9.001 10.744 6.353 1.00 93.69 202 TYR A N 1
ATOM 1595 C CA . TYR A 1 202 ? 9.476 12.049 6.809 1.00 93.69 202 TYR A CA 1
ATOM 1596 C C . TYR A 1 202 ? 9.460 12.108 8.341 1.00 93.69 202 TYR A C 1
ATOM 1598 O O . TYR A 1 202 ? 8.411 11.822 8.924 1.00 93.69 202 TYR A O 1
ATOM 1606 N N . PRO A 1 203 ? 10.564 12.472 9.020 1.00 91.81 203 PRO A N 1
ATOM 1607 C CA . PRO A 1 203 ? 10.548 12.668 10.468 1.00 91.81 203 PRO A CA 1
ATOM 1608 C C . PRO A 1 203 ? 9.664 13.862 10.860 1.00 91.81 203 PRO A C 1
ATOM 1610 O O . PRO A 1 203 ? 9.312 14.696 10.024 1.00 91.81 203 PRO A O 1
ATOM 1613 N N . THR A 1 204 ? 9.288 13.938 12.140 1.00 89.88 204 THR A N 1
ATOM 1614 C CA . THR A 1 204 ? 8.362 14.953 12.679 1.00 89.88 204 THR A CA 1
ATOM 1615 C C . THR A 1 204 ? 8.807 16.391 12.399 1.00 89.88 204 THR A C 1
ATOM 1617 O O . THR A 1 204 ? 7.977 17.261 12.166 1.00 89.88 204 THR A O 1
ATOM 1620 N N . ASP A 1 205 ? 10.110 16.649 12.397 1.00 89.81 205 ASP A N 1
ATOM 1621 C CA . ASP A 1 205 ? 10.722 17.966 12.210 1.00 89.81 205 ASP A CA 1
ATOM 1622 C C . ASP A 1 205 ? 11.089 18.276 10.747 1.00 89.81 205 ASP A C 1
ATOM 1624 O O . ASP A 1 205 ? 11.634 19.341 10.457 1.00 89.81 205 ASP A O 1
ATOM 1628 N N . ALA A 1 206 ? 10.778 17.383 9.799 1.00 90.81 206 ALA A N 1
ATOM 1629 C CA . ALA A 1 206 ? 11.103 17.593 8.393 1.00 90.81 206 ALA A CA 1
ATOM 1630 C C . ALA A 1 206 ? 10.376 18.814 7.802 1.00 90.81 206 ALA A C 1
ATOM 1632 O O . ALA A 1 206 ? 9.147 18.921 7.860 1.00 90.81 206 ALA A O 1
ATOM 1633 N N . GLN A 1 207 ? 11.134 19.691 7.141 1.00 86.25 207 GLN A N 1
ATOM 1634 C CA . GLN A 1 207 ? 10.633 20.884 6.439 1.00 86.25 207 GLN A CA 1
ATOM 1635 C C . GLN A 1 207 ? 10.902 20.835 4.924 1.00 86.25 207 GLN A C 1
ATOM 1637 O O . GLN A 1 207 ? 11.088 21.864 4.282 1.00 86.25 207 GLN A O 1
ATOM 1642 N N . ALA A 1 208 ? 10.971 19.636 4.344 1.00 81.75 208 ALA A N 1
ATOM 1643 C CA . ALA A 1 208 ? 11.301 19.471 2.933 1.00 81.75 208 ALA A CA 1
ATOM 1644 C C . ALA A 1 208 ? 10.224 20.097 2.026 1.00 81.75 208 ALA A C 1
ATOM 1646 O O . ALA A 1 208 ? 9.067 19.684 2.071 1.00 81.75 208 ALA A O 1
ATOM 1647 N N . ALA A 1 209 ? 10.625 21.062 1.195 1.00 87.00 209 ALA A N 1
ATOM 1648 C CA . ALA A 1 209 ? 9.792 21.628 0.127 1.00 87.00 209 ALA A CA 1
ATOM 1649 C C . ALA A 1 209 ? 9.891 20.824 -1.181 1.00 87.00 209 ALA A C 1
ATOM 1651 O O . ALA A 1 209 ? 9.074 20.982 -2.084 1.00 87.00 209 ALA A O 1
ATOM 1652 N N . GLU A 1 210 ? 10.898 19.959 -1.283 1.00 92.19 210 GLU A N 1
ATOM 1653 C CA . GLU A 1 210 ? 11.167 19.124 -2.444 1.00 92.19 210 GLU A CA 1
ATOM 1654 C C . GLU A 1 210 ? 11.815 17.802 -2.029 1.00 92.19 210 GLU A C 1
ATOM 1656 O O . GLU A 1 210 ? 12.408 17.675 -0.953 1.00 92.19 210 GLU A O 1
ATOM 1661 N N . ILE A 1 211 ? 11.722 16.813 -2.910 1.00 92.06 211 ILE A N 1
ATOM 1662 C CA . ILE A 1 211 ? 12.475 15.568 -2.838 1.00 92.06 211 ILE A CA 1
ATOM 1663 C C . ILE A 1 211 ? 13.319 15.419 -4.094 1.00 92.06 211 ILE A C 1
ATOM 1665 O O . ILE A 1 211 ? 12.836 15.633 -5.202 1.00 92.06 211 ILE A O 1
ATOM 1669 N N . THR A 1 212 ? 14.577 15.017 -3.921 1.00 92.50 212 THR A N 1
ATOM 1670 C CA . THR A 1 212 ? 15.455 14.645 -5.032 1.00 92.50 212 THR A CA 1
ATOM 1671 C C . THR A 1 212 ? 15.617 13.132 -5.081 1.00 92.50 212 THR A C 1
ATOM 1673 O O . THR A 1 212 ? 16.037 12.516 -4.099 1.00 92.50 212 THR A O 1
ATOM 1676 N N . ILE A 1 213 ? 15.330 12.547 -6.241 1.00 91.44 213 ILE A N 1
ATOM 1677 C CA . ILE A 1 213 ? 15.568 11.136 -6.537 1.00 91.44 213 ILE A CA 1
ATOM 1678 C C . ILE A 1 213 ? 16.754 11.055 -7.492 1.00 91.44 213 ILE A C 1
ATOM 1680 O O . ILE A 1 213 ? 16.732 11.622 -8.584 1.00 91.44 213 ILE A O 1
ATOM 1684 N N . SER A 1 214 ? 17.806 10.368 -7.061 1.00 92.06 214 SER A N 1
ATOM 1685 C CA . SER A 1 214 ? 18.969 10.054 -7.888 1.00 92.06 214 SER A CA 1
ATOM 1686 C C . SER A 1 214 ? 18.783 8.676 -8.512 1.00 92.06 214 SER A C 1
ATOM 1688 O O . SER A 1 214 ? 18.401 7.739 -7.824 1.00 92.06 214 SER A O 1
ATOM 1690 N N . PHE A 1 215 ? 19.061 8.533 -9.797 1.00 91.75 215 PHE A N 1
ATOM 1691 C CA . PHE A 1 215 ? 19.063 7.264 -10.507 1.00 91.75 215 PHE A CA 1
ATOM 1692 C C . PHE A 1 215 ? 20.499 6.950 -10.878 1.00 91.75 215 PHE A C 1
ATOM 1694 O O . PHE A 1 215 ? 21.057 7.594 -11.768 1.00 91.75 215 PHE A O 1
ATOM 1701 N N . ASP A 1 216 ? 21.094 5.982 -10.190 1.00 91.62 216 ASP A N 1
ATOM 1702 C CA . ASP A 1 216 ? 22.412 5.486 -10.571 1.00 91.62 216 ASP A CA 1
ATOM 1703 C C . ASP A 1 216 ? 22.268 4.668 -11.863 1.00 91.62 216 ASP A C 1
ATOM 1705 O O . ASP A 1 216 ? 21.337 3.865 -11.985 1.00 91.62 216 ASP A O 1
ATOM 1709 N N . HIS A 1 217 ? 23.187 4.857 -12.811 1.00 90.06 217 HIS A N 1
ATOM 1710 C CA . HIS A 1 217 ? 23.281 4.098 -14.061 1.00 90.06 217 HIS A CA 1
ATOM 1711 C C . HIS A 1 217 ? 24.755 3.823 -14.388 1.00 90.06 217 HIS A C 1
ATOM 1713 O O . HIS A 1 217 ? 25.474 4.621 -14.978 1.00 90.06 217 HIS A O 1
ATOM 1719 N N . GLY A 1 218 ? 25.259 2.669 -13.947 1.00 88.25 218 GLY A N 1
ATOM 1720 C CA . GLY A 1 218 ? 26.693 2.378 -14.037 1.00 88.25 218 GLY A CA 1
ATOM 1721 C C . GLY A 1 218 ? 27.512 3.232 -13.063 1.00 88.25 218 GLY A C 1
ATOM 1722 O O . GLY A 1 218 ? 27.297 3.141 -11.855 1.00 88.25 218 GLY A O 1
ATOM 1723 N N . ALA A 1 219 ? 28.476 4.003 -13.577 1.00 87.75 219 ALA A N 1
ATOM 1724 C CA . ALA A 1 219 ? 29.322 4.898 -12.776 1.00 87.75 219 ALA A CA 1
ATOM 1725 C C . ALA A 1 219 ? 28.727 6.309 -12.610 1.00 87.75 219 ALA A C 1
ATOM 1727 O O . ALA A 1 219 ? 29.203 7.075 -11.772 1.00 87.75 219 ALA A O 1
ATOM 1728 N N . ASP A 1 220 ? 27.692 6.629 -13.386 1.00 92.62 220 ASP A N 1
ATOM 1729 C CA . ASP A 1 220 ? 27.058 7.938 -13.419 1.00 92.62 220 ASP A CA 1
ATOM 1730 C C . ASP A 1 220 ? 25.729 7.936 -12.651 1.00 92.62 220 ASP A C 1
ATOM 1732 O O . ASP A 1 220 ? 25.187 6.894 -12.267 1.00 92.62 220 ASP A O 1
ATOM 1736 N N . SER A 1 221 ? 25.195 9.135 -12.412 1.00 92.94 221 SER A N 1
ATOM 1737 C CA . SER A 1 221 ? 23.864 9.308 -11.836 1.00 92.94 221 SER A CA 1
ATOM 1738 C C . SER A 1 221 ? 23.138 10.481 -12.480 1.00 92.94 221 SER A C 1
ATOM 1740 O O . SER A 1 221 ? 23.740 11.497 -12.829 1.00 92.94 221 SER A O 1
ATOM 1742 N N . SER A 1 222 ? 21.824 10.351 -12.618 1.00 94.88 222 SER A N 1
ATOM 1743 C CA . SER A 1 222 ? 20.933 11.450 -12.996 1.00 94.88 222 SER A CA 1
ATOM 1744 C C . SER A 1 222 ? 20.007 11.775 -11.836 1.00 94.88 222 S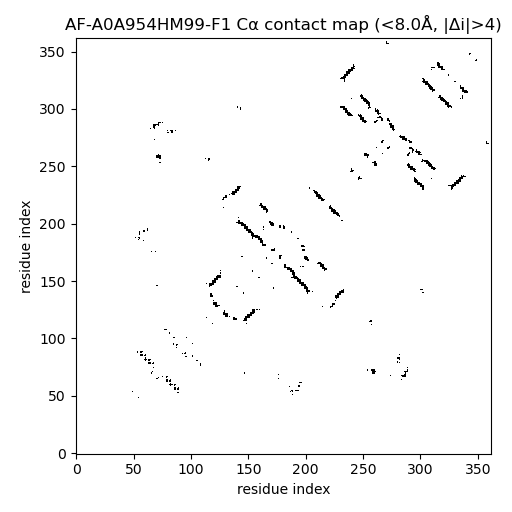ER A C 1
ATOM 1746 O O . SER A 1 222 ? 19.710 10.905 -11.024 1.00 94.88 222 SER A O 1
ATOM 1748 N N . LYS A 1 223 ? 19.549 13.020 -11.733 1.00 95.00 223 LYS A N 1
ATOM 1749 C CA . LYS A 1 223 ? 18.699 13.465 -10.625 1.00 95.00 223 LYS A CA 1
ATOM 1750 C C . LYS A 1 223 ? 17.430 14.093 -11.160 1.00 95.00 223 LYS A C 1
ATOM 1752 O O . LYS A 1 223 ? 17.482 14.831 -12.138 1.00 95.00 223 LYS A O 1
ATOM 1757 N N . VAL A 1 224 ? 16.324 13.826 -10.484 1.00 94.88 224 VAL A N 1
ATOM 1758 C CA . VAL A 1 224 ? 15.065 14.549 -10.666 1.00 94.88 224 VAL A CA 1
ATOM 1759 C C . VAL A 1 224 ? 14.631 15.099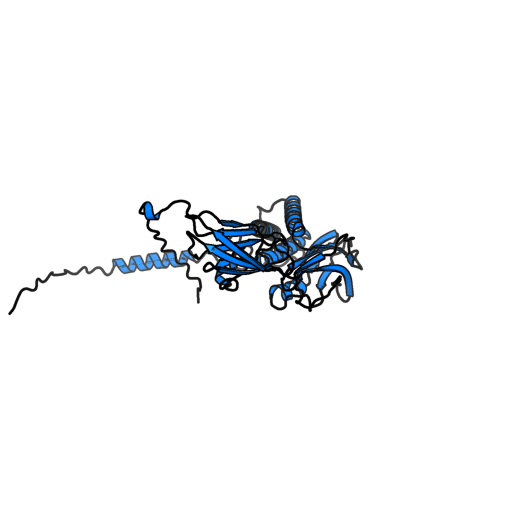 -9.319 1.00 94.88 224 VAL A C 1
ATOM 1761 O O . VAL A 1 224 ? 14.817 14.440 -8.293 1.00 94.88 224 VAL A O 1
ATOM 1764 N N . THR A 1 225 ? 14.050 16.291 -9.325 1.00 95.00 225 THR A N 1
ATOM 1765 C CA . THR A 1 225 ? 13.599 16.973 -8.114 1.00 95.00 225 THR A CA 1
ATOM 1766 C C . THR A 1 225 ? 12.135 17.341 -8.271 1.00 95.00 225 THR A C 1
ATOM 1768 O O . THR A 1 225 ? 11.729 17.828 -9.323 1.00 95.00 225 THR A O 1
ATOM 1771 N N . VAL A 1 226 ? 11.338 17.050 -7.246 1.00 94.62 226 VAL A N 1
ATOM 1772 C CA . VAL A 1 226 ? 9.878 17.172 -7.284 1.00 94.62 226 VAL A CA 1
ATOM 1773 C C . VAL A 1 226 ? 9.417 17.929 -6.044 1.00 94.62 226 VAL A C 1
ATOM 1775 O O . VAL A 1 226 ? 9.891 17.606 -4.951 1.00 94.62 226 VAL A O 1
ATOM 1778 N N . PRO A 1 227 ? 8.506 18.910 -6.167 1.00 95.44 227 PRO A N 1
ATOM 1779 C CA . PRO A 1 227 ? 7.964 19.606 -5.010 1.00 95.44 227 PRO A CA 1
ATOM 1780 C C . PRO A 1 227 ? 7.179 18.653 -4.103 1.00 95.44 227 PRO A C 1
ATOM 1782 O O . PRO A 1 227 ? 6.505 17.730 -4.568 1.00 95.44 227 PRO A O 1
ATOM 1785 N N . VAL A 1 228 ? 7.256 18.900 -2.799 1.00 95.44 228 VAL A N 1
ATOM 1786 C CA . VAL A 1 228 ? 6.625 18.094 -1.754 1.00 95.44 228 VAL A CA 1
ATOM 1787 C C . VAL A 1 228 ? 5.815 18.983 -0.819 1.00 95.44 228 VAL A C 1
ATOM 1789 O O . VAL A 1 228 ? 6.253 20.058 -0.420 1.00 95.44 228 VAL A O 1
ATOM 1792 N N . GLN A 1 229 ? 4.641 18.494 -0.432 1.00 95.56 229 GLN A N 1
ATOM 1793 C CA . GLN A 1 229 ? 3.828 19.032 0.644 1.00 95.56 229 GLN A CA 1
ATOM 1794 C C . GLN A 1 229 ? 3.785 18.030 1.801 1.00 95.56 229 GLN A C 1
ATOM 1796 O O . GLN A 1 229 ? 3.431 16.863 1.630 1.00 95.56 229 GLN A O 1
ATOM 1801 N N . LEU A 1 230 ? 4.138 18.500 2.997 1.00 96.19 230 LEU A N 1
ATOM 1802 C CA . LEU A 1 230 ? 4.133 17.693 4.213 1.00 96.19 230 LEU A CA 1
ATOM 1803 C C . LEU A 1 230 ? 2.952 18.065 5.107 1.00 96.19 230 LEU A C 1
ATOM 1805 O O . LEU A 1 230 ? 2.671 19.244 5.323 1.00 96.19 230 LEU A O 1
ATOM 1809 N N . THR A 1 231 ? 2.308 17.048 5.667 1.00 96.75 231 THR A N 1
ATOM 1810 C CA . THR A 1 231 ? 1.257 17.179 6.683 1.00 96.75 231 THR A CA 1
ATOM 1811 C C . THR A 1 231 ? 1.630 16.407 7.939 1.00 96.75 231 THR A C 1
ATOM 1813 O O . THR A 1 231 ? 2.444 15.481 7.890 1.00 96.75 231 THR A O 1
ATOM 1816 N N . ASP A 1 232 ? 1.037 16.783 9.067 1.00 97.06 232 ASP A N 1
ATOM 1817 C CA . ASP A 1 232 ? 1.153 16.010 10.297 1.00 97.06 232 ASP A CA 1
ATOM 1818 C C . ASP A 1 232 ? 0.026 14.992 10.366 1.00 97.06 232 ASP A C 1
ATOM 1820 O O . ASP A 1 232 ? -1.094 15.232 9.909 1.00 97.06 232 ASP A O 1
ATOM 1824 N N . CYS A 1 233 ? 0.311 13.842 10.961 1.00 97.44 233 CYS A N 1
ATOM 1825 C CA . CYS A 1 233 ? -0.697 12.805 11.062 1.00 97.44 233 CYS A CA 1
ATOM 1826 C C . CYS A 1 233 ? -1.719 13.133 12.142 1.00 97.44 233 CYS A C 1
ATOM 1828 O O . CYS A 1 233 ? -1.395 13.706 13.183 1.00 97.44 233 CYS A O 1
ATOM 1830 N N . GLY A 1 234 ? -2.961 12.748 11.875 1.00 97.94 234 GLY A N 1
ATOM 1831 C CA . GLY A 1 234 ? -3.987 12.691 12.896 1.00 97.94 234 GLY A CA 1
ATOM 1832 C C . GLY A 1 234 ? -3.840 11.434 13.751 1.00 97.94 234 GLY A C 1
ATOM 1833 O O . GLY A 1 234 ? -3.143 10.480 13.381 1.00 97.94 234 GLY A O 1
ATOM 1834 N N . ILE A 1 235 ? -4.515 11.430 14.895 1.00 98.38 235 ILE A N 1
ATOM 1835 C CA . ILE A 1 235 ? -4.624 10.276 15.786 1.00 98.38 235 ILE A CA 1
ATOM 1836 C C . ILE A 1 235 ? -6.078 9.823 15.791 1.00 98.38 235 ILE A C 1
ATOM 1838 O O . ILE A 1 235 ? -6.975 10.585 16.144 1.00 98.38 235 ILE A O 1
ATOM 1842 N N . LEU A 1 236 ? -6.300 8.566 15.428 1.00 98.50 236 LEU A N 1
ATOM 1843 C CA . LEU A 1 236 ? -7.598 7.920 15.520 1.00 98.50 236 LEU A CA 1
ATOM 1844 C C . LEU A 1 236 ? -7.626 7.011 16.745 1.00 98.50 236 LEU A C 1
ATOM 1846 O O . LEU A 1 236 ? -6.816 6.087 16.849 1.00 98.50 236 LEU A O 1
ATOM 1850 N N . ARG A 1 237 ? -8.584 7.253 17.638 1.00 98.62 237 ARG A N 1
ATOM 1851 C CA . ARG A 1 237 ? -8.877 6.435 18.815 1.00 98.62 237 ARG A CA 1
ATOM 1852 C C . ARG A 1 237 ? -10.250 5.817 18.665 1.00 98.62 237 ARG A C 1
ATOM 1854 O O . ARG A 1 237 ? -11.232 6.516 18.446 1.00 98.62 237 ARG A O 1
ATOM 1861 N N . GLY A 1 238 ? -10.323 4.501 18.779 1.00 98.06 238 GLY A N 1
ATOM 1862 C CA . GLY A 1 238 ? -11.573 3.776 18.636 1.00 98.06 238 GLY A CA 1
ATOM 1863 C C . GLY A 1 238 ? -11.851 2.865 19.813 1.00 98.06 238 GLY A C 1
ATOM 1864 O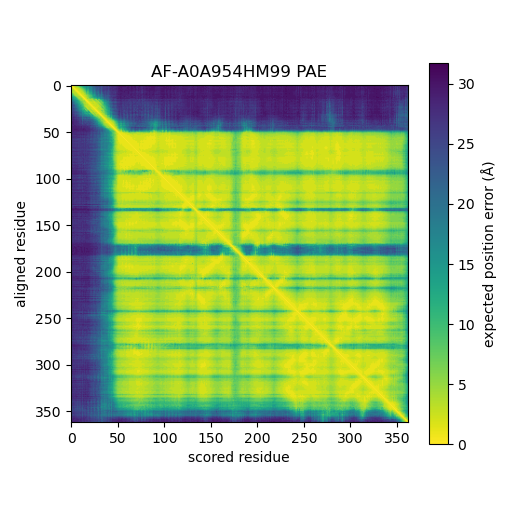 O . GLY A 1 238 ? -10.949 2.192 20.315 1.00 98.06 238 GLY A O 1
ATOM 1865 N N . THR A 1 239 ? -13.120 2.806 20.202 1.00 98.19 239 THR A N 1
ATOM 1866 C CA . THR A 1 239 ? -13.668 1.766 21.075 1.00 98.19 239 THR A CA 1
ATOM 1867 C C . THR A 1 239 ? -14.688 0.948 20.292 1.00 98.19 239 THR A C 1
ATOM 1869 O O . THR A 1 239 ? -15.511 1.507 19.570 1.00 98.19 239 THR A O 1
ATOM 1872 N N . VAL A 1 240 ? -14.634 -0.375 20.410 1.00 97.88 240 VAL A N 1
ATOM 1873 C CA . VAL A 1 240 ? -15.623 -1.277 19.812 1.00 97.88 240 VAL A CA 1
ATOM 1874 C C . VAL A 1 240 ? -16.600 -1.715 20.887 1.00 97.88 240 VAL A C 1
ATOM 1876 O O . VAL A 1 240 ? -16.166 -2.210 21.931 1.00 97.88 240 VAL A O 1
ATOM 1879 N N . VAL A 1 241 ? -17.894 -1.552 20.619 1.00 96.69 241 VAL A N 1
ATOM 1880 C CA . VAL A 1 241 ? -18.965 -1.834 21.578 1.00 96.69 241 VAL A CA 1
ATOM 1881 C C . VAL A 1 241 ? -20.019 -2.801 21.031 1.00 96.69 241 VAL A C 1
ATOM 1883 O O . VAL A 1 241 ? -20.291 -2.837 19.832 1.00 96.69 241 VAL A O 1
ATOM 1886 N N . ASP A 1 242 ? -20.610 -3.579 21.930 1.00 92.94 242 ASP A N 1
ATOM 1887 C CA . ASP A 1 242 ? -21.830 -4.373 21.748 1.00 92.94 242 ASP A CA 1
ATOM 1888 C C . ASP A 1 242 ? -22.690 -4.202 23.000 1.00 92.94 242 ASP A C 1
ATOM 1890 O O . ASP A 1 242 ? -22.187 -4.447 24.097 1.00 92.94 242 ASP A O 1
ATOM 1894 N N . ASP A 1 243 ? -23.931 -3.734 22.848 1.00 87.00 243 ASP A N 1
ATOM 1895 C CA . ASP A 1 243 ? -24.821 -3.365 23.961 1.00 87.00 243 ASP A CA 1
ATOM 1896 C C . ASP A 1 243 ? -24.084 -2.585 25.075 1.00 87.00 243 ASP A C 1
ATOM 1898 O O . ASP A 1 243 ? -24.072 -2.968 26.247 1.00 87.00 243 ASP A O 1
ATOM 1902 N N . ASP A 1 244 ? -23.384 -1.514 24.673 1.00 88.00 244 ASP A N 1
ATOM 1903 C CA . ASP A 1 244 ? -22.532 -0.639 25.502 1.00 88.00 244 ASP A CA 1
ATOM 1904 C C . ASP A 1 244 ? -21.319 -1.307 26.180 1.00 88.00 244 ASP A C 1
ATOM 1906 O O . ASP A 1 244 ? -20.516 -0.643 26.844 1.00 88.00 244 ASP A O 1
ATOM 1910 N N . GLN A 1 245 ? -21.114 -2.610 25.988 1.00 93.56 245 GLN A N 1
ATOM 1911 C CA . GLN A 1 245 ? -19.943 -3.317 26.487 1.00 93.56 245 GLN A CA 1
ATOM 1912 C C . GLN A 1 245 ? -18.806 -3.258 25.480 1.00 93.56 245 GLN A C 1
ATOM 1914 O O . GLN A 1 245 ? -18.975 -3.540 24.297 1.00 93.56 245 GLN A O 1
ATOM 1919 N N . ARG A 1 246 ? -17.600 -2.962 25.963 1.00 96.19 246 ARG A N 1
ATOM 1920 C CA . ARG A 1 246 ? -16.388 -3.068 25.152 1.00 96.19 246 ARG A CA 1
ATOM 1921 C C . ARG A 1 246 ? -16.132 -4.526 24.777 1.00 96.19 246 ARG A C 1
ATOM 1923 O O . ARG A 1 246 ? -16.055 -5.387 25.654 1.00 96.19 246 ARG A O 1
ATOM 1930 N N . VAL A 1 247 ? -15.897 -4.784 23.493 1.00 95.56 247 VAL A N 1
ATOM 1931 C CA . VAL A 1 247 ? -15.715 -6.147 22.977 1.00 95.56 247 VAL A CA 1
ATOM 1932 C C . VAL A 1 247 ? -14.522 -6.268 22.030 1.00 95.56 247 VAL A C 1
ATOM 1934 O O . VAL A 1 247 ? -14.261 -5.354 21.250 1.00 95.56 247 VAL A O 1
ATOM 1937 N N . PRO A 1 248 ? -13.786 -7.395 22.053 1.00 95.81 248 PRO A N 1
ATOM 1938 C CA . PRO A 1 248 ? -12.730 -7.655 21.084 1.00 95.81 248 PRO A CA 1
ATOM 1939 C C . PRO A 1 248 ? -13.306 -7.794 19.674 1.00 95.81 248 PRO A C 1
ATOM 1941 O O . PRO A 1 248 ? -14.390 -8.353 19.484 1.00 95.81 248 PRO A O 1
ATOM 1944 N N . ALA A 1 249 ? -12.557 -7.328 18.678 1.00 96.00 249 ALA A N 1
ATOM 1945 C CA . ALA A 1 249 ? -12.994 -7.370 17.290 1.00 96.00 249 ALA A CA 1
ATOM 1946 C C . ALA A 1 249 ? -11.827 -7.367 16.301 1.00 96.00 249 ALA A C 1
ATOM 1948 O O . ALA A 1 249 ? -10.681 -7.046 16.631 1.00 96.00 249 ALA A O 1
ATOM 1949 N N . ARG A 1 250 ? -12.143 -7.711 15.053 1.00 97.00 250 ARG A N 1
ATOM 1950 C CA . ARG A 1 250 ? -11.297 -7.434 13.894 1.00 97.00 250 ARG A CA 1
ATOM 1951 C C . ARG A 1 250 ? -11.595 -6.020 13.406 1.00 97.00 250 ARG A C 1
ATOM 1953 O O . ARG A 1 250 ? -12.756 -5.688 13.195 1.00 97.00 250 ARG A O 1
ATOM 1960 N N . VAL A 1 251 ? -10.558 -5.216 13.204 1.00 98.25 251 VAL A N 1
ATOM 1961 C CA . VAL A 1 251 ? -10.654 -3.816 12.783 1.00 98.25 251 VAL A CA 1
ATOM 1962 C C . VAL A 1 251 ? -9.878 -3.621 11.484 1.00 98.25 251 VAL A C 1
ATOM 1964 O O . VAL A 1 251 ? -8.713 -4.003 11.377 1.00 98.25 251 VAL A O 1
ATOM 1967 N N . THR A 1 252 ? -10.526 -3.019 10.496 1.00 98.50 252 THR A N 1
ATOM 1968 C CA . THR A 1 252 ? -9.919 -2.547 9.249 1.00 98.50 252 THR A CA 1
ATOM 1969 C C . THR A 1 252 ? -9.998 -1.029 9.249 1.00 98.50 252 THR A C 1
ATOM 1971 O O . THR A 1 252 ? -11.096 -0.490 9.349 1.00 98.50 252 THR A O 1
ATOM 1974 N N . VAL A 1 253 ? -8.861 -0.342 9.143 1.00 98.50 253 VAL A N 1
ATOM 1975 C CA . VAL A 1 253 ? -8.815 1.120 8.994 1.00 98.50 253 VAL A CA 1
ATOM 1976 C C . VAL A 1 253 ? -8.187 1.441 7.652 1.00 98.50 253 VAL A C 1
ATOM 1978 O O . VAL A 1 253 ? -6.994 1.212 7.480 1.00 98.50 253 VAL A O 1
ATOM 1981 N N . ILE A 1 254 ? -8.975 1.941 6.706 1.00 98.06 254 ILE A N 1
ATOM 1982 C CA . ILE A 1 254 ? -8.514 2.382 5.387 1.00 98.06 254 ILE A CA 1
ATOM 1983 C C . ILE A 1 254 ? -8.360 3.897 5.447 1.00 98.06 254 ILE A C 1
ATOM 1985 O O . ILE A 1 254 ? -9.327 4.614 5.688 1.00 98.06 254 ILE A O 1
ATOM 1989 N N . SER A 1 255 ? -7.138 4.376 5.263 1.00 96.38 255 SER A N 1
ATOM 1990 C CA . SER A 1 255 ? -6.815 5.799 5.311 1.00 96.38 255 SER A CA 1
ATOM 1991 C C . SER A 1 255 ? -6.967 6.478 3.946 1.00 96.38 255 SER A C 1
ATOM 1993 O O . SER A 1 255 ? -7.051 5.806 2.916 1.00 96.38 255 SER A O 1
ATOM 1995 N N . GLY A 1 256 ? -6.959 7.816 3.933 1.00 91.12 256 GLY A N 1
ATOM 1996 C CA . GLY A 1 256 ? -7.087 8.623 2.712 1.00 91.12 256 GLY A CA 1
ATOM 1997 C C . GLY A 1 256 ? -5.990 8.391 1.663 1.00 91.12 256 GLY A C 1
ATOM 1998 O O . GLY A 1 256 ? -6.209 8.645 0.485 1.00 91.12 256 GLY A O 1
ATOM 1999 N N . ASP A 1 257 ? -4.845 7.830 2.060 1.00 92.56 257 ASP A N 1
ATOM 2000 C CA . ASP A 1 257 ? -3.764 7.382 1.166 1.00 92.56 257 ASP A CA 1
ATOM 2001 C C . ASP A 1 257 ? -3.975 5.958 0.603 1.00 92.56 257 ASP A C 1
ATOM 2003 O O . ASP A 1 257 ? -3.077 5.340 0.027 1.00 92.56 257 ASP A O 1
ATOM 2007 N N . GLY A 1 258 ? -5.160 5.380 0.819 1.00 91.81 258 GLY A N 1
ATOM 2008 C CA . GLY A 1 258 ? -5.533 4.051 0.349 1.00 91.81 258 GLY A CA 1
ATOM 2009 C C . GLY A 1 258 ? -4.877 2.884 1.083 1.00 91.81 258 GLY A C 1
ATOM 2010 O O . GLY A 1 258 ? -5.095 1.734 0.675 1.00 91.81 258 GLY A O 1
ATOM 2011 N N . MET A 1 259 ? -4.085 3.146 2.125 1.00 95.50 259 MET A N 1
ATOM 2012 C CA . MET A 1 259 ? -3.394 2.125 2.909 1.00 95.50 259 MET A CA 1
ATOM 2013 C C . MET A 1 259 ? -4.222 1.702 4.122 1.00 95.50 259 MET A C 1
ATOM 2015 O O . MET A 1 259 ? -4.907 2.504 4.758 1.00 95.50 259 MET A O 1
ATOM 2019 N N . CYS A 1 260 ? -4.120 0.424 4.479 1.00 97.62 260 CYS A N 1
ATOM 2020 C CA . CYS A 1 260 ? -4.679 -0.108 5.710 1.00 97.62 260 CYS A CA 1
ATOM 2021 C C . CYS A 1 260 ? -3.712 0.151 6.872 1.00 97.62 260 CYS A C 1
ATOM 2023 O O . CYS A 1 260 ? -2.555 -0.277 6.846 1.00 97.62 260 CYS A O 1
ATOM 2025 N N . ARG A 1 261 ? -4.180 0.842 7.911 1.00 96.62 261 ARG A N 1
ATOM 2026 C CA . ARG A 1 261 ? -3.371 1.206 9.080 1.00 96.62 261 ARG A CA 1
ATOM 2027 C C . ARG A 1 261 ? -3.745 0.356 10.294 1.00 96.62 261 ARG A C 1
ATOM 2029 O O . ARG A 1 261 ? -4.846 -0.176 10.400 1.00 96.62 261 ARG A O 1
ATOM 2036 N N . PHE A 1 262 ? -2.763 0.152 11.166 1.00 96.62 262 PHE A N 1
ATOM 2037 C CA . PHE A 1 262 ? -2.805 -0.824 12.251 1.00 96.62 262 PHE A CA 1
ATOM 2038 C C . PHE A 1 262 ? -2.652 -0.099 13.587 1.00 96.62 262 PHE A C 1
ATOM 2040 O O . PHE A 1 262 ? -1.821 0.801 13.686 1.00 96.62 262 PHE A O 1
ATOM 2047 N N . GLY A 1 263 ? -3.427 -0.493 14.599 1.00 94.94 263 GLY A N 1
ATOM 2048 C CA . GLY A 1 263 ? -3.408 0.135 15.922 1.00 94.94 263 GLY A CA 1
ATOM 2049 C C . GLY A 1 263 ? -3.674 -0.831 17.073 1.00 94.94 263 GLY A C 1
ATOM 2050 O O . GLY A 1 263 ? -4.116 -1.962 16.878 1.00 94.94 263 GLY A O 1
ATOM 2051 N N . GLY A 1 264 ? -3.414 -0.375 18.295 1.00 93.12 264 GLY A N 1
ATOM 2052 C CA . GLY A 1 264 ? -3.653 -1.161 19.509 1.00 93.12 264 GLY A CA 1
ATOM 2053 C C . GLY A 1 264 ? -2.648 -2.297 19.759 1.00 93.12 264 GLY A C 1
ATOM 2054 O O . GLY A 1 264 ? -1.688 -2.510 19.021 1.00 93.12 264 GLY A O 1
ATOM 2055 N N . GLN A 1 265 ? -2.879 -3.049 20.837 1.00 91.94 265 GLN A N 1
ATOM 2056 C CA . GLN A 1 265 ? -1.885 -3.955 21.441 1.00 91.94 265 GLN A CA 1
ATOM 2057 C C . GLN A 1 265 ? -1.430 -5.151 20.584 1.00 91.94 265 GLN A C 1
ATOM 2059 O O . GLN A 1 265 ? -0.476 -5.848 20.936 1.00 91.94 265 GLN A O 1
ATOM 2064 N N . TYR A 1 266 ? -2.132 -5.449 19.490 1.00 92.31 266 TYR A N 1
ATOM 2065 C CA . TYR A 1 266 ? -1.826 -6.588 18.622 1.00 92.31 266 TYR A CA 1
ATOM 2066 C C . TYR A 1 266 ? -1.315 -6.172 17.236 1.00 92.31 266 TYR A C 1
ATOM 2068 O O . TYR A 1 266 ? -0.979 -7.044 16.437 1.00 92.31 266 TYR A O 1
ATOM 2076 N N . ALA A 1 267 ? -1.206 -4.868 16.956 1.00 90.44 267 ALA A N 1
ATOM 2077 C CA . ALA A 1 267 ? -0.799 -4.330 15.655 1.00 90.44 267 ALA A CA 1
ATOM 2078 C C . ALA A 1 267 ? 0.590 -4.798 15.186 1.00 90.44 267 ALA A C 1
ATOM 2080 O O . ALA A 1 267 ? 0.822 -4.968 13.987 1.00 90.44 267 ALA A O 1
ATOM 2081 N N . GLU A 1 268 ? 1.510 -5.027 16.121 1.00 88.75 268 GLU A N 1
ATOM 2082 C CA . GLU A 1 268 ? 2.894 -5.418 15.826 1.00 88.75 268 GLU A CA 1
ATOM 2083 C C . GLU A 1 268 ? 3.113 -6.938 15.867 1.00 88.75 268 GLU A C 1
ATOM 2085 O O . GLU A 1 268 ? 4.170 -7.435 15.479 1.00 88.75 268 GLU A O 1
ATOM 2090 N N . LYS A 1 269 ? 2.104 -7.714 16.287 1.00 90.94 269 LYS A N 1
ATOM 2091 C CA . LYS A 1 269 ? 2.212 -9.173 16.392 1.00 90.94 269 LYS A CA 1
ATOM 2092 C C . LYS A 1 269 ? 2.099 -9.807 15.009 1.00 90.94 269 LYS A C 1
ATOM 2094 O O . LYS A 1 269 ? 1.000 -10.057 14.522 1.00 90.94 269 LYS A O 1
ATOM 2099 N N . SER A 1 270 ? 3.240 -10.090 14.384 1.00 89.50 270 SER A N 1
ATOM 2100 C CA . SER A 1 270 ? 3.329 -10.614 13.010 1.00 89.50 270 SER A CA 1
ATOM 2101 C C . SER A 1 270 ? 2.494 -11.872 12.760 1.00 89.50 270 SER A C 1
ATOM 2103 O O . SER A 1 270 ? 1.945 -12.023 11.676 1.00 89.50 270 SER A O 1
ATOM 2105 N N . THR A 1 271 ? 2.324 -12.739 13.758 1.00 88.56 271 THR A N 1
ATOM 2106 C CA . THR A 1 271 ? 1.488 -13.946 13.654 1.00 88.56 271 THR A CA 1
ATOM 2107 C C . THR A 1 271 ? -0.009 -13.653 13.503 1.00 88.56 271 THR A C 1
ATOM 2109 O O . THR A 1 271 ? -0.765 -14.509 13.050 1.00 88.56 271 THR A O 1
ATOM 2112 N N . LEU A 1 272 ? -0.444 -12.440 13.858 1.00 90.19 272 LEU A N 1
ATOM 2113 C CA . LEU A 1 272 ? -1.815 -11.951 13.701 1.00 90.19 272 LEU A CA 1
ATOM 2114 C C . LEU A 1 272 ? -1.974 -11.019 12.494 1.00 90.19 272 LEU A C 1
ATOM 2116 O O . LEU A 1 272 ? -3.090 -10.817 12.017 1.00 90.19 272 LEU A O 1
ATOM 2120 N N . THR A 1 273 ? -0.874 -10.441 12.009 1.00 91.38 273 THR A N 1
ATOM 2121 C CA . THR A 1 273 ? -0.882 -9.372 11.000 1.00 91.38 273 THR A CA 1
ATOM 2122 C C . THR A 1 273 ? -0.226 -9.758 9.682 1.00 91.38 273 THR A C 1
ATOM 2124 O O . THR A 1 273 ? -0.307 -8.994 8.720 1.00 91.38 273 THR A O 1
ATOM 2127 N N . LYS A 1 274 ? 0.369 -10.951 9.594 1.00 92.75 274 LYS A N 1
ATOM 2128 C CA . LYS A 1 274 ? 0.932 -11.517 8.367 1.00 92.75 274 LYS A CA 1
ATOM 2129 C C . LYS A 1 274 ? 0.469 -12.954 8.158 1.00 92.75 274 LYS A C 1
ATOM 2131 O O . LYS A 1 274 ? 0.280 -13.702 9.115 1.00 92.75 274 LYS A O 1
ATOM 2136 N N . LYS A 1 275 ? 0.328 -13.358 6.896 1.00 91.69 275 LYS A N 1
ATOM 2137 C CA . LYS A 1 275 ? 0.032 -14.745 6.506 1.00 91.69 275 LYS A CA 1
ATOM 2138 C C . LYS A 1 275 ? 0.910 -15.185 5.337 1.00 91.69 275 LYS A C 1
ATOM 2140 O O . LYS A 1 275 ? 1.183 -14.360 4.466 1.00 91.69 275 LYS A O 1
ATOM 2145 N N . PRO A 1 276 ? 1.332 -16.458 5.274 1.00 92.25 276 PRO A N 1
ATOM 2146 C CA . PRO A 1 276 ? 1.967 -16.979 4.074 1.00 92.25 276 PRO A CA 1
ATOM 2147 C C . PRO A 1 276 ? 0.946 -17.038 2.934 1.00 92.25 276 PRO A C 1
ATOM 2149 O O . PRO A 1 276 ? -0.237 -17.319 3.150 1.00 92.25 276 PRO A O 1
ATOM 2152 N N . ILE A 1 277 ? 1.400 -16.789 1.711 1.00 89.69 277 ILE A N 1
ATOM 2153 C CA . ILE A 1 277 ? 0.569 -16.920 0.513 1.00 89.69 277 ILE A CA 1
ATOM 2154 C C . ILE A 1 277 ? 0.821 -18.309 -0.064 1.00 89.69 277 ILE A C 1
ATOM 2156 O O . ILE A 1 277 ? 1.767 -18.533 -0.815 1.00 89.69 277 ILE A O 1
ATOM 2160 N N . ILE A 1 278 ? -0.003 -19.262 0.368 1.00 85.19 278 ILE A N 1
ATOM 2161 C CA . ILE A 1 278 ? 0.108 -20.669 -0.046 1.00 85.19 278 ILE A CA 1
ATOM 2162 C C . ILE A 1 278 ? -0.602 -20.879 -1.391 1.00 85.19 278 ILE A C 1
ATOM 2164 O O . ILE A 1 278 ? -0.115 -21.609 -2.249 1.00 85.19 278 ILE A O 1
ATOM 2168 N N . TYR A 1 279 ? -1.729 -20.190 -1.591 1.00 78.12 279 TYR A N 1
ATOM 2169 C CA . TYR A 1 279 ? -2.530 -20.255 -2.807 1.00 78.12 279 TYR A CA 1
ATOM 2170 C C . TYR A 1 279 ? -2.925 -18.839 -3.250 1.00 78.12 279 TYR A C 1
ATOM 2172 O O . TYR A 1 279 ? -3.591 -18.146 -2.477 1.00 78.12 279 TYR A O 1
ATOM 2180 N N . PRO A 1 280 ? -2.549 -18.400 -4.465 1.00 84.50 280 PRO A N 1
ATOM 2181 C CA . PRO A 1 280 ? -1.619 -19.053 -5.395 1.00 84.50 280 PRO A CA 1
ATOM 2182 C C . PRO A 1 280 ? -0.174 -19.097 -4.849 1.00 84.50 280 PRO A C 1
ATOM 2184 O O . PRO A 1 280 ? 0.193 -18.224 -4.064 1.00 84.50 280 PRO A O 1
ATOM 2187 N N . PRO A 1 281 ? 0.673 -20.060 -5.261 1.00 82.38 281 PRO A N 1
ATOM 2188 C CA . PRO A 1 281 ? 2.025 -20.230 -4.725 1.00 82.38 281 PRO A CA 1
ATOM 2189 C C . PRO A 1 281 ? 3.007 -19.225 -5.348 1.00 82.38 281 PRO A C 1
ATOM 2191 O O . PRO A 1 281 ? 3.987 -19.595 -5.991 1.00 82.38 281 PRO A O 1
ATOM 2194 N N . ILE A 1 282 ? 2.746 -17.930 -5.169 1.00 84.44 282 ILE A N 1
ATOM 2195 C CA . ILE A 1 282 ? 3.653 -16.855 -5.604 1.00 84.44 282 ILE A CA 1
ATOM 2196 C C . ILE A 1 282 ? 4.923 -16.779 -4.749 1.00 84.44 282 ILE A C 1
ATOM 2198 O O . ILE A 1 282 ? 5.880 -16.115 -5.142 1.00 84.44 282 ILE A O 1
ATOM 2202 N N . GLY A 1 283 ? 4.937 -17.491 -3.614 1.00 80.44 283 GLY A N 1
ATOM 2203 C CA . GLY A 1 283 ? 5.996 -17.436 -2.617 1.00 80.44 283 GLY A CA 1
ATOM 2204 C C . GLY A 1 283 ? 5.963 -16.110 -1.859 1.00 80.44 283 GLY A C 1
ATOM 2205 O O . GLY A 1 283 ? 5.875 -15.040 -2.452 1.00 80.44 283 GLY A O 1
ATOM 2206 N N . GLY A 1 284 ? 6.027 -16.170 -0.531 1.00 86.50 284 GLY A N 1
ATOM 2207 C CA . GLY A 1 284 ? 6.121 -14.979 0.312 1.00 86.50 284 GLY A CA 1
ATOM 2208 C C . GLY A 1 284 ? 4.959 -14.805 1.279 1.00 86.50 284 GLY A C 1
ATOM 2209 O O . GLY A 1 284 ? 4.144 -15.706 1.509 1.00 86.50 284 GLY A O 1
ATOM 2210 N N . TRP A 1 285 ? 4.934 -13.625 1.885 1.00 91.38 285 TRP A N 1
ATOM 2211 C CA . TRP A 1 285 ? 4.008 -13.257 2.943 1.00 91.38 2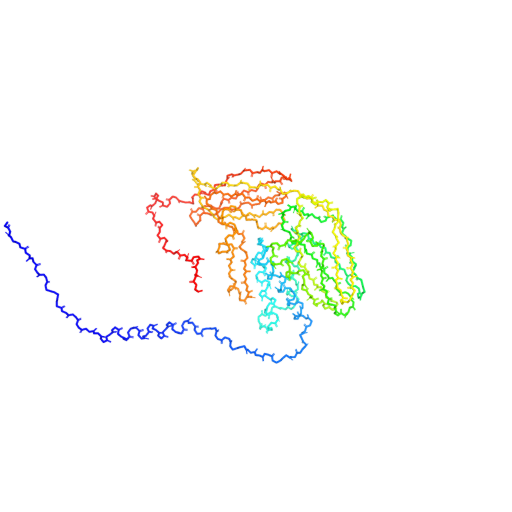85 TRP A CA 1
ATOM 2212 C C . TRP A 1 285 ? 3.129 -12.102 2.485 1.00 91.38 285 TRP A C 1
ATOM 2214 O O . TRP A 1 285 ? 3.581 -11.202 1.789 1.00 91.38 285 TRP A O 1
ATOM 2224 N N . GLN A 1 286 ? 1.875 -12.106 2.917 1.00 94.12 286 GLN A N 1
ATOM 2225 C CA . GLN A 1 286 ? 1.007 -10.941 2.834 1.00 94.12 286 GLN A CA 1
ATOM 2226 C C . GLN A 1 286 ? 0.884 -10.305 4.206 1.00 94.12 286 GLN A C 1
ATOM 2228 O O . GLN A 1 286 ? 0.727 -11.008 5.211 1.00 94.12 286 GLN A O 1
ATOM 2233 N N . ARG A 1 287 ? 0.901 -8.975 4.243 1.00 94.62 287 ARG A N 1
ATOM 2234 C CA . ARG A 1 287 ? 0.375 -8.239 5.386 1.00 94.62 287 ARG A CA 1
ATOM 2235 C C . ARG A 1 287 ? -1.141 -8.181 5.265 1.00 94.62 287 ARG A C 1
ATOM 2237 O O . ARG A 1 287 ? -1.677 -7.918 4.193 1.00 94.62 287 ARG A O 1
ATOM 2244 N N . MET A 1 288 ? -1.831 -8.473 6.359 1.00 95.88 288 MET A N 1
ATOM 2245 C CA . MET A 1 288 ? -3.290 -8.444 6.395 1.00 95.88 288 MET A CA 1
ATOM 2246 C C . MET A 1 288 ? -3.797 -7.014 6.181 1.00 95.88 288 MET A C 1
ATOM 2248 O O . MET A 1 288 ? -3.080 -6.051 6.429 1.00 95.88 288 MET A O 1
ATOM 2252 N N . THR A 1 289 ? -5.046 -6.858 5.754 1.00 97.25 289 THR A N 1
ATOM 2253 C CA . THR A 1 289 ? -5.711 -5.545 5.636 1.00 97.25 289 THR A CA 1
ATOM 2254 C C . THR A 1 289 ? -6.398 -5.105 6.928 1.00 97.25 289 THR A C 1
ATOM 2256 O O . THR A 1 289 ? -6.976 -4.027 6.997 1.00 97.25 289 THR A O 1
ATOM 2259 N N . TYR A 1 290 ? -6.312 -5.930 7.968 1.00 97.12 290 TYR A N 1
ATOM 2260 C CA . TYR A 1 290 ? -6.962 -5.739 9.253 1.00 97.12 290 TYR A CA 1
ATOM 2261 C C . TYR A 1 290 ? -6.024 -6.112 10.400 1.00 97.12 290 TYR A C 1
ATOM 2263 O O . TYR A 1 290 ? -5.061 -6.862 10.223 1.00 97.12 290 TYR A O 1
ATOM 2271 N N . PHE A 1 291 ? -6.374 -5.671 11.602 1.00 96.69 291 PHE A N 1
ATOM 2272 C CA . PHE A 1 291 ? -5.747 -6.083 12.852 1.00 96.69 291 PHE A CA 1
ATOM 2273 C C . PHE A 1 291 ? -6.807 -6.504 13.872 1.00 96.69 291 PHE A C 1
ATOM 2275 O O . PHE A 1 291 ? -7.997 -6.243 13.704 1.00 96.69 291 PHE A O 1
ATOM 2282 N N . TYR A 1 292 ? -6.383 -7.192 14.927 1.00 96.19 292 TYR A N 1
ATOM 2283 C CA . TYR A 1 292 ? -7.257 -7.528 16.049 1.00 96.19 292 TYR A CA 1
ATOM 2284 C C . TYR A 1 292 ? -7.110 -6.483 17.152 1.00 96.19 292 TYR A C 1
ATOM 2286 O O . TYR A 1 292 ? -6.002 -6.021 17.423 1.00 96.19 292 TYR A O 1
ATOM 2294 N N . SER A 1 293 ? -8.209 -6.151 17.818 1.00 96.12 293 SER A N 1
ATOM 2295 C CA . SER A 1 293 ? -8.224 -5.336 19.030 1.00 96.12 293 SER A CA 1
ATOM 2296 C C . SER A 1 293 ? -8.891 -6.103 20.171 1.00 96.12 293 SER A C 1
ATOM 2298 O O . SER A 1 293 ? -9.690 -7.013 19.956 1.00 96.12 293 SER A O 1
ATOM 2300 N N . ASP A 1 294 ? -8.594 -5.709 21.404 1.00 95.38 294 ASP A N 1
ATOM 2301 C CA . ASP A 1 294 ? -9.353 -6.099 22.599 1.00 95.38 294 ASP A CA 1
ATOM 2302 C C . ASP A 1 294 ? -10.517 -5.133 22.875 1.00 95.38 294 ASP A C 1
ATOM 2304 O O . ASP A 1 294 ? -10.927 -4.934 24.018 1.00 95.38 294 ASP A O 1
ATOM 2308 N N . GLY A 1 295 ? -11.007 -4.466 21.832 1.00 96.56 295 GLY A N 1
ATOM 2309 C CA . GLY A 1 295 ? -12.075 -3.479 21.910 1.00 96.56 295 GLY A CA 1
ATOM 2310 C C . GLY A 1 295 ? -11.614 -2.037 22.059 1.00 96.56 295 GLY A C 1
ATOM 2311 O O . GLY A 1 295 ? -12.460 -1.154 22.048 1.00 96.56 295 GLY A O 1
ATOM 2312 N N . THR A 1 296 ? -10.309 -1.767 22.132 1.00 97.69 296 THR A N 1
ATOM 2313 C CA . THR A 1 296 ? -9.766 -0.409 21.959 1.00 97.69 296 THR A CA 1
ATOM 2314 C C . THR A 1 296 ? -8.604 -0.400 20.984 1.00 97.69 296 THR A C 1
ATOM 2316 O O . THR A 1 296 ? -7.843 -1.367 20.904 1.00 97.69 296 THR A O 1
ATOM 2319 N N . PHE A 1 297 ? -8.438 0.697 20.255 1.00 98.00 297 PHE A N 1
ATOM 2320 C CA . PHE A 1 297 ? -7.286 0.909 19.391 1.00 98.00 297 PHE A CA 1
ATOM 2321 C C . PHE A 1 297 ? -6.933 2.392 19.290 1.00 98.00 297 PHE A C 1
ATOM 2323 O O . PHE A 1 297 ? -7.802 3.256 19.342 1.00 98.00 297 PHE A O 1
ATOM 2330 N N . GLU A 1 298 ? -5.646 2.668 19.113 1.00 98.12 298 GLU A N 1
ATOM 2331 C CA . GLU A 1 298 ? -5.111 3.982 18.764 1.00 98.12 298 GLU A CA 1
ATOM 2332 C C . GLU A 1 298 ? -4.126 3.790 17.609 1.00 98.12 298 GLU A C 1
ATOM 2334 O O . GLU A 1 298 ? -3.356 2.821 17.612 1.00 98.12 298 GLU A O 1
ATOM 2339 N N . LEU A 1 299 ? -4.171 4.674 16.612 1.00 97.75 299 LEU A N 1
ATOM 2340 C CA . LEU A 1 299 ? -3.229 4.687 15.497 1.00 97.75 299 LEU A CA 1
ATOM 2341 C C . LEU A 1 299 ? -3.082 6.074 14.872 1.00 97.75 299 LEU A C 1
ATOM 2343 O O . LEU A 1 299 ? -3.983 6.910 14.939 1.00 97.75 299 LEU A O 1
ATOM 2347 N N . LYS A 1 300 ? -1.947 6.276 14.201 1.00 97.69 300 LYS A N 1
ATOM 2348 C CA . LYS A 1 300 ? -1.708 7.428 13.331 1.00 97.69 300 LYS A CA 1
ATOM 2349 C C . LYS A 1 300 ? -2.276 7.185 11.939 1.00 97.69 300 LYS A C 1
ATOM 2351 O O . LYS A 1 300 ? -2.164 6.082 11.400 1.00 97.69 300 LYS A O 1
ATOM 2356 N N . VAL A 1 301 ? -2.814 8.239 11.345 1.00 97.62 301 VAL A N 1
ATOM 2357 C CA . VAL A 1 301 ? -3.442 8.236 10.018 1.00 97.62 301 VAL A CA 1
ATOM 2358 C C . VAL A 1 301 ? -3.135 9.551 9.294 1.00 97.62 301 VAL A C 1
ATOM 2360 O O . VAL A 1 301 ? -2.991 10.583 9.957 1.00 97.62 301 VAL A O 1
ATOM 2363 N N . PRO A 1 302 ? -2.989 9.549 7.957 1.00 97.12 302 PRO A N 1
ATOM 2364 C CA . PRO A 1 302 ? -2.889 10.791 7.205 1.00 97.12 302 PRO A CA 1
ATOM 2365 C C . PRO A 1 302 ? -4.194 11.593 7.315 1.00 97.12 302 PRO A C 1
ATOM 2367 O O . PRO A 1 302 ? -5.252 10.998 7.549 1.00 97.12 302 PRO A O 1
ATOM 2370 N N . PRO A 1 303 ? -4.145 12.921 7.128 1.00 97.31 303 PRO A N 1
ATOM 2371 C CA . PRO A 1 303 ? -5.354 13.728 7.047 1.00 97.31 303 PRO A CA 1
ATOM 2372 C C . PRO A 1 303 ? -6.261 13.291 5.892 1.00 97.31 303 PRO A C 1
ATOM 2374 O O . PRO A 1 303 ? -5.775 12.876 4.839 1.00 97.31 303 PRO A O 1
ATOM 2377 N N . GLY A 1 304 ? -7.570 13.439 6.076 1.00 96.56 304 GLY A N 1
ATOM 2378 C CA . GLY A 1 304 ? -8.595 13.122 5.084 1.00 96.56 304 GLY A CA 1
ATOM 2379 C C . GLY A 1 304 ? -9.656 12.156 5.600 1.00 96.56 304 GLY A C 1
ATOM 2380 O O . GLY A 1 304 ? -9.768 11.909 6.802 1.00 96.56 304 GLY A O 1
ATOM 2381 N N . GLU A 1 305 ? -10.438 11.624 4.663 1.00 97.12 305 GLU A N 1
ATOM 2382 C CA . GLU A 1 305 ? -11.459 10.615 4.936 1.00 97.12 305 GLU A CA 1
ATOM 2383 C C . GLU A 1 305 ? -10.818 9.286 5.329 1.00 97.12 305 GLU A C 1
ATOM 2385 O O . GLU A 1 305 ? -9.862 8.812 4.706 1.00 97.12 305 GLU A O 1
ATOM 2390 N N . ILE A 1 306 ? -11.371 8.669 6.363 1.00 98.00 306 ILE A N 1
ATOM 2391 C CA . ILE A 1 306 ? -10.932 7.381 6.877 1.00 98.00 306 ILE A CA 1
ATOM 2392 C C . ILE A 1 306 ? -12.142 6.486 6.939 1.00 98.00 306 ILE A C 1
ATOM 2394 O O . ILE A 1 306 ? -13.205 6.911 7.359 1.00 98.00 306 ILE A O 1
ATOM 2398 N N . GLU A 1 307 ? -11.979 5.226 6.577 1.00 98.38 307 GLU A N 1
ATOM 2399 C CA . GLU A 1 307 ? -13.013 4.223 6.733 1.00 98.38 307 GLU A CA 1
ATOM 2400 C C . GLU A 1 307 ? -12.595 3.199 7.781 1.00 98.38 307 GLU A C 1
ATOM 2402 O O . GLU A 1 307 ? -11.567 2.534 7.652 1.00 98.38 307 GLU A O 1
ATOM 2407 N N . VAL A 1 308 ? -13.412 3.061 8.820 1.00 98.56 308 VAL A N 1
ATOM 2408 C CA . VAL A 1 308 ? -13.225 2.087 9.891 1.00 98.56 308 VAL A CA 1
ATOM 2409 C C . VAL A 1 308 ? -14.317 1.038 9.778 1.00 98.56 308 VAL A C 1
ATOM 2411 O O . VAL A 1 308 ? -15.503 1.351 9.874 1.00 98.56 308 VAL A O 1
ATOM 2414 N N . ILE A 1 309 ? -13.915 -0.215 9.588 1.00 98.38 309 ILE A N 1
ATOM 2415 C CA . ILE A 1 309 ? -14.808 -1.372 9.536 1.00 98.38 309 ILE A CA 1
ATOM 2416 C C . ILE A 1 309 ? -14.458 -2.286 10.701 1.00 98.38 309 ILE A C 1
ATOM 2418 O O . ILE A 1 309 ? -13.295 -2.653 10.880 1.00 98.38 309 ILE A O 1
ATOM 2422 N N . VAL A 1 310 ? -15.466 -2.675 11.471 1.00 98.06 310 VAL A N 1
ATOM 2423 C CA . VAL A 1 310 ? -15.309 -3.542 12.634 1.00 98.06 310 VAL A CA 1
ATOM 2424 C C . VAL A 1 310 ? -16.169 -4.785 12.480 1.00 98.06 310 VAL A C 1
ATOM 2426 O O . VAL A 1 310 ? -17.324 -4.722 12.057 1.00 98.06 310 VAL A O 1
ATOM 2429 N N . GLU A 1 311 ? -15.587 -5.936 12.800 1.00 96.81 311 GLU A N 1
ATOM 2430 C CA . GLU A 1 311 ? -16.227 -7.237 12.657 1.00 96.81 311 GLU A CA 1
ATOM 2431 C C . GLU A 1 311 ? -16.043 -8.080 13.917 1.00 96.81 311 GLU A C 1
ATOM 2433 O O . GLU A 1 311 ? -14.920 -8.295 14.388 1.00 96.81 311 GLU A O 1
ATOM 2438 N N . ARG A 1 312 ? -17.155 -8.625 14.417 1.00 92.19 312 ARG A N 1
ATOM 2439 C CA . ARG A 1 312 ? -17.202 -9.485 15.601 1.00 92.19 312 ARG A CA 1
ATOM 2440 C C . ARG A 1 312 ? -17.821 -10.843 15.264 1.00 92.19 312 ARG A C 1
ATOM 2442 O O . ARG A 1 312 ? -18.949 -11.159 15.621 1.00 92.19 312 ARG A O 1
ATOM 2449 N N . GLY A 1 313 ? -17.065 -11.679 14.558 1.00 87.06 313 GLY A N 1
ATOM 2450 C CA . GLY A 1 313 ? -17.541 -13.001 14.135 1.00 87.06 313 GLY A CA 1
ATOM 2451 C C . GLY A 1 313 ? -18.756 -12.944 13.195 1.00 87.06 313 GLY A C 1
ATOM 2452 O O . GLY A 1 313 ? -19.174 -11.881 12.750 1.00 87.06 313 GLY A O 1
ATOM 2453 N N . PHE A 1 314 ? -19.315 -14.110 12.869 1.00 85.00 314 PHE A N 1
ATOM 2454 C CA . PHE A 1 314 ? -20.364 -14.236 11.843 1.00 85.00 314 PHE A CA 1
ATOM 2455 C C . PHE A 1 314 ? -21.787 -13.914 12.324 1.00 85.00 314 PHE A C 1
ATOM 2457 O O . PHE A 1 314 ? -22.701 -13.865 11.510 1.00 85.00 314 PHE A O 1
ATOM 2464 N N . HIS A 1 315 ? -21.985 -13.726 13.630 1.00 87.44 315 HIS A N 1
ATOM 2465 C CA . HIS A 1 315 ? -23.300 -13.476 14.233 1.00 87.44 315 HIS A CA 1
ATOM 2466 C C . HIS A 1 315 ? -23.577 -11.990 14.494 1.00 87.44 315 HIS A C 1
ATOM 2468 O O . HIS A 1 315 ? -24.656 -11.661 14.975 1.00 87.44 315 HIS A O 1
ATOM 2474 N N . HIS A 1 316 ? -22.639 -11.103 14.157 1.00 92.50 316 HIS A N 1
ATOM 2475 C CA . HIS A 1 316 ? -22.813 -9.655 14.254 1.00 92.50 316 HIS A CA 1
ATOM 2476 C C . HIS A 1 316 ? -22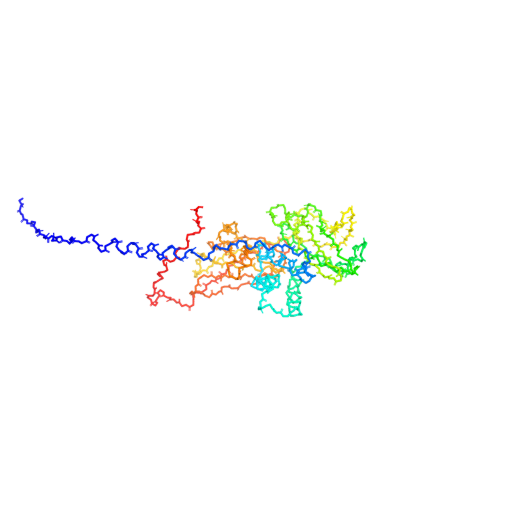.812 -9.008 12.874 1.00 92.50 316 HIS A C 1
ATOM 2478 O O . HIS A 1 316 ? -22.125 -9.460 11.952 1.00 92.50 316 HIS A O 1
ATOM 2484 N N . GLN A 1 317 ? -23.546 -7.908 12.754 1.00 93.69 317 GLN A N 1
ATOM 2485 C CA . GLN A 1 317 ? -23.394 -6.979 11.650 1.00 93.69 317 GLN A CA 1
ATOM 2486 C C . GLN A 1 317 ? -22.016 -6.319 11.705 1.00 93.69 317 GLN A C 1
ATOM 2488 O O . GLN A 1 317 ? -21.420 -6.128 12.769 1.00 93.69 317 GLN A O 1
ATOM 2493 N N . ARG A 1 318 ? -21.500 -5.959 10.528 1.00 95.94 318 ARG A N 1
ATOM 2494 C CA . ARG A 1 318 ? -20.268 -5.179 10.439 1.00 95.94 318 ARG A CA 1
ATOM 2495 C C . ARG A 1 318 ? -20.565 -3.741 10.843 1.00 95.94 318 ARG A C 1
ATOM 2497 O O . ARG A 1 318 ? -21.396 -3.098 10.207 1.00 95.94 318 ARG A O 1
ATOM 2504 N N . GLY A 1 319 ? -19.838 -3.229 11.827 1.00 97.00 319 GLY A N 1
ATOM 2505 C CA . GLY A 1 319 ? -19.837 -1.801 12.123 1.00 97.00 319 GLY A CA 1
ATOM 2506 C C . GLY A 1 319 ? -19.026 -1.058 11.065 1.00 97.00 319 GLY A C 1
ATOM 2507 O O . GLY A 1 319 ? -17.950 -1.523 10.681 1.00 97.00 319 GLY A O 1
ATOM 2508 N N . ARG A 1 320 ? -19.524 0.081 10.575 1.00 97.62 320 ARG A N 1
ATOM 2509 C CA . ARG A 1 320 ? -18.797 0.943 9.632 1.00 97.62 320 ARG A CA 1
ATOM 2510 C C . ARG A 1 320 ? -18.981 2.405 10.008 1.00 97.62 320 ARG A C 1
ATOM 2512 O O . ARG A 1 320 ? -20.111 2.855 10.156 1.00 97.62 320 ARG A O 1
ATOM 2519 N N . VAL A 1 321 ? -17.880 3.139 10.113 1.00 97.94 321 VAL A N 1
ATOM 2520 C CA . VAL A 1 321 ? -17.882 4.595 10.300 1.00 97.94 321 VAL A CA 1
ATOM 2521 C C . VAL A 1 321 ? -16.825 5.228 9.405 1.00 97.94 321 VAL A C 1
ATOM 2523 O O . VAL A 1 321 ? -15.778 4.622 9.164 1.00 97.94 321 VAL A O 1
ATOM 2526 N N . SER A 1 322 ? -17.097 6.441 8.928 1.00 98.06 322 SER A N 1
ATOM 2527 C CA . SER A 1 322 ? -16.204 7.161 8.019 1.00 98.06 322 SER A CA 1
ATOM 2528 C C . SER A 1 322 ? -15.879 8.565 8.537 1.00 98.06 322 SER A C 1
ATOM 2530 O O . SER A 1 322 ? -16.481 9.530 8.071 1.00 98.06 322 SER A O 1
ATOM 2532 N N . PRO A 1 323 ? -15.029 8.707 9.572 1.00 97.62 323 PRO A N 1
ATOM 2533 C CA . PRO A 1 323 ? -14.631 10.023 10.056 1.00 97.62 323 PRO A CA 1
ATOM 2534 C C . PRO A 1 323 ? -13.659 10.707 9.085 1.00 97.62 323 PRO A C 1
ATOM 2536 O O . PRO A 1 323 ? -12.806 10.062 8.477 1.00 97.62 323 PRO A O 1
ATOM 2539 N N . SER A 1 324 ? -13.723 12.034 9.045 1.00 97.62 324 SER A N 1
ATOM 2540 C CA . SER A 1 324 ? -12.692 12.881 8.444 1.00 97.62 324 SER A CA 1
ATOM 2541 C C . SER A 1 324 ? -11.757 13.393 9.538 1.00 97.62 324 SER A C 1
ATOM 2543 O O . SER A 1 324 ? -12.228 13.806 10.603 1.00 97.62 324 SER A O 1
ATOM 2545 N N . ILE A 1 325 ? -10.444 13.365 9.306 1.00 97.69 325 ILE A N 1
ATOM 2546 C CA . ILE A 1 325 ? -9.439 13.823 10.277 1.00 97.69 325 ILE A CA 1
ATOM 2547 C C . ILE A 1 325 ? -8.550 14.895 9.649 1.00 97.69 325 ILE A C 1
ATOM 2549 O O . ILE A 1 325 ? -7.964 14.688 8.589 1.00 97.69 325 ILE A O 1
ATOM 2553 N N . ALA A 1 326 ? -8.411 16.041 10.312 1.00 97.81 326 ALA A N 1
ATOM 2554 C CA . ALA A 1 326 ? -7.486 17.095 9.912 1.00 97.81 326 ALA A CA 1
ATOM 2555 C C . ALA A 1 326 ? -6.041 16.827 10.387 1.00 97.81 326 ALA A C 1
ATOM 2557 O O . ALA A 1 326 ? -5.788 16.032 11.293 1.00 97.81 326 ALA A O 1
ATOM 2558 N N . SER A 1 327 ? -5.074 17.538 9.800 1.00 97.06 327 SER A N 1
ATOM 2559 C CA . SER A 1 327 ? -3.658 17.479 10.202 1.00 97.06 327 SER A CA 1
ATOM 2560 C C . SER A 1 327 ? -3.478 17.767 11.692 1.00 97.06 327 SER A C 1
ATOM 2562 O O . SER A 1 327 ? -3.912 18.809 12.178 1.00 97.06 327 SER A O 1
ATOM 2564 N N . GLY A 1 328 ? -2.837 16.841 12.411 1.00 97.00 328 GLY A N 1
ATOM 2565 C CA . GLY A 1 328 ? -2.600 16.933 13.857 1.00 97.00 328 GLY A CA 1
ATOM 2566 C C . GLY A 1 328 ? -3.839 16.749 14.747 1.00 97.00 328 GLY A C 1
ATOM 2567 O O . GLY A 1 328 ? -3.726 16.854 15.967 1.00 97.00 328 GLY A O 1
ATOM 2568 N N . GLN A 1 329 ? -5.018 16.478 14.177 1.00 98.19 329 GLN A N 1
ATOM 2569 C CA . GLN A 1 329 ? -6.251 16.295 14.942 1.00 98.19 329 GLN A CA 1
ATOM 2570 C C . GLN A 1 329 ? -6.292 14.921 15.622 1.00 98.19 329 GLN A C 1
ATOM 2572 O O . GLN A 1 329 ? -5.869 13.915 15.054 1.00 98.19 329 GLN A O 1
ATOM 2577 N N . ILE A 1 330 ? -6.872 14.872 16.822 1.00 98.50 330 ILE A N 1
ATOM 2578 C CA . ILE A 1 330 ? -7.265 13.627 17.489 1.00 98.50 330 ILE A CA 1
ATOM 2579 C C . ILE A 1 330 ? -8.773 13.436 17.307 1.00 98.50 330 ILE A C 1
ATOM 2581 O O . ILE A 1 330 ? -9.542 14.369 17.544 1.00 98.50 330 ILE A O 1
ATOM 2585 N N . VAL A 1 331 ? -9.192 12.243 16.886 1.00 98.44 331 VAL A N 1
ATOM 2586 C CA . VAL A 1 331 ? -10.603 11.854 16.779 1.00 98.44 331 VAL A CA 1
ATOM 2587 C C . VAL A 1 331 ? -10.846 10.594 17.592 1.00 98.44 331 VAL A C 1
ATOM 2589 O O . VAL A 1 331 ? -10.212 9.565 17.356 1.00 98.44 331 VAL A O 1
ATOM 2592 N N . ASP A 1 332 ? -11.795 10.685 18.518 1.00 98.38 332 ASP A N 1
ATOM 2593 C CA . ASP A 1 332 ? -12.320 9.564 19.288 1.00 98.38 332 ASP A CA 1
ATOM 2594 C C . ASP A 1 332 ? -13.638 9.082 18.669 1.00 98.38 332 ASP A C 1
ATOM 2596 O O . ASP A 1 332 ? -14.511 9.886 18.335 1.00 98.38 332 ASP A O 1
ATOM 2600 N N . LEU A 1 333 ? -13.800 7.768 18.520 1.00 96.88 333 LEU A N 1
ATOM 2601 C CA . LEU A 1 333 ? -15.033 7.163 18.026 1.00 96.88 333 LEU A CA 1
ATOM 2602 C C . LEU A 1 333 ? -15.403 5.886 18.780 1.00 96.88 333 LEU A C 1
ATOM 2604 O O . LEU A 1 333 ? -14.550 5.167 19.306 1.00 96.88 333 LEU A O 1
ATOM 2608 N N . ALA A 1 334 ? -16.698 5.591 18.791 1.00 97.25 334 ALA A N 1
ATOM 2609 C CA . ALA A 1 334 ? -17.238 4.304 19.194 1.00 97.25 334 ALA A CA 1
ATOM 2610 C C . ALA A 1 334 ? -17.866 3.635 17.966 1.00 97.25 334 ALA A C 1
ATOM 2612 O O . ALA A 1 334 ? -18.639 4.270 17.250 1.00 97.25 334 ALA A O 1
ATOM 2613 N N . VAL A 1 335 ? -17.524 2.371 17.709 1.00 97.19 335 VAL A N 1
ATOM 2614 C CA . VAL A 1 335 ? -18.134 1.571 16.636 1.00 97.19 335 VAL A CA 1
ATOM 2615 C C . VAL A 1 335 ? -18.925 0.440 17.265 1.00 97.19 335 VAL A C 1
ATOM 2617 O O . VAL A 1 335 ? -18.349 -0.393 17.966 1.00 97.19 335 VAL A O 1
ATOM 2620 N N . SER A 1 336 ? -20.228 0.400 17.001 1.00 95.62 336 SER A N 1
ATOM 2621 C CA . SER A 1 336 ? -21.084 -0.704 17.420 1.00 95.62 336 SER A CA 1
ATOM 2622 C C . SER A 1 336 ? -21.017 -1.873 16.435 1.00 95.62 336 SER A C 1
ATOM 2624 O O . SER A 1 336 ? -20.915 -1.692 15.218 1.00 95.62 336 SER A O 1
ATOM 2626 N N . CYS A 1 337 ? -21.083 -3.091 16.967 1.00 92.25 337 CYS A N 1
ATOM 2627 C CA . CYS A 1 337 ? -21.328 -4.309 16.202 1.00 92.25 337 CYS A CA 1
ATOM 2628 C C . CYS A 1 337 ? -22.601 -4.959 16.732 1.00 92.25 337 CYS A C 1
ATOM 2630 O O . CYS A 1 337 ? -22.537 -5.703 17.702 1.00 92.25 337 CYS A O 1
ATOM 2632 N N . GLU A 1 338 ? -23.740 -4.683 16.101 1.00 90.31 338 GLU A N 1
ATOM 2633 C CA . GLU A 1 338 ? -25.032 -5.206 16.553 1.00 90.31 338 GLU A CA 1
ATOM 2634 C C . GLU A 1 338 ? -25.184 -6.698 16.215 1.00 90.31 338 GLU A C 1
ATOM 2636 O O . GLU A 1 338 ? -24.825 -7.118 15.104 1.00 90.31 338 GLU A O 1
ATOM 2641 N N . PRO A 1 339 ? -25.719 -7.529 17.126 1.00 89.94 339 PRO A N 1
ATOM 2642 C CA . PRO A 1 339 ? -26.055 -8.912 16.817 1.00 89.94 339 PRO A CA 1
ATOM 2643 C C . PRO A 1 339 ? -27.068 -8.982 15.665 1.00 89.94 339 PRO A C 1
ATOM 2645 O O . PRO A 1 339 ? -28.064 -8.267 15.643 1.00 89.94 339 PRO A O 1
ATOM 2648 N N . LEU A 1 340 ? -26.848 -9.881 14.702 1.00 91.19 340 LEU A N 1
ATOM 2649 C CA . LEU A 1 340 ? -27.825 -10.161 13.639 1.00 91.19 340 LEU A CA 1
ATOM 2650 C C . LEU A 1 340 ? -29.091 -10.823 14.196 1.00 91.19 340 LEU A C 1
ATOM 2652 O O . LEU A 1 340 ? -30.183 -10.647 13.662 1.00 91.19 340 LEU A O 1
ATOM 2656 N N . VAL A 1 341 ? -28.914 -11.637 15.234 1.00 87.38 341 VAL A N 1
ATOM 2657 C CA . VAL A 1 341 ? -29.958 -12.397 15.915 1.00 87.38 341 VAL A CA 1
ATOM 2658 C C . VAL A 1 341 ? -29.462 -12.761 17.314 1.00 87.38 341 VAL A C 1
ATOM 2660 O O . VAL A 1 341 ? -28.293 -13.119 17.488 1.00 87.38 341 VAL A O 1
ATOM 2663 N N . ASP A 1 342 ? -30.345 -12.708 18.313 1.00 85.88 342 ASP A N 1
ATOM 2664 C CA . ASP A 1 342 ? -30.036 -13.182 19.664 1.00 85.88 342 ASP A CA 1
ATOM 2665 C C . ASP A 1 342 ? -30.035 -14.719 19.700 1.00 85.88 342 ASP A C 1
ATOM 2667 O O . ASP A 1 342 ? -31.004 -15.391 20.062 1.00 85.88 342 ASP A O 1
ATOM 2671 N N . MET A 1 343 ? -28.905 -15.296 19.292 1.00 84.62 343 MET A N 1
ATOM 2672 C CA . MET A 1 343 ? -28.694 -16.744 19.282 1.00 84.62 343 MET A CA 1
ATOM 2673 C C . MET A 1 343 ? -28.845 -17.356 20.679 1.00 84.62 343 MET A C 1
ATOM 2675 O O . MET A 1 343 ? -29.312 -18.488 20.801 1.00 84.62 343 MET A O 1
ATOM 2679 N N . LYS A 1 344 ? -28.505 -16.610 21.738 1.00 83.12 344 LYS A N 1
ATOM 2680 C CA . LYS A 1 344 ? -28.603 -17.085 23.121 1.00 83.12 344 LYS A CA 1
ATOM 2681 C C . LYS A 1 344 ? -30.062 -17.216 23.548 1.00 83.12 344 LYS A C 1
ATOM 2683 O O . LYS A 1 344 ? -30.424 -18.240 24.125 1.00 83.12 344 LYS A O 1
ATOM 2688 N N . GLN A 1 345 ? -30.901 -16.227 23.241 1.00 88.31 345 GLN A N 1
ATOM 2689 C CA . GLN A 1 345 ? -32.345 -16.304 23.479 1.00 88.31 345 GLN A CA 1
ATOM 2690 C C . GLN A 1 345 ? -32.988 -17.449 22.685 1.00 88.31 345 GLN A C 1
ATOM 2692 O O . GLN A 1 345 ? -33.901 -18.106 23.182 1.00 88.31 345 GLN A O 1
ATOM 2697 N N . LEU A 1 346 ? -32.466 -17.746 21.491 1.00 90.06 346 LEU A N 1
ATOM 2698 C CA . LEU A 1 346 ? -32.874 -18.899 20.683 1.00 90.06 346 LEU A CA 1
ATOM 2699 C C . LEU A 1 346 ? -32.307 -20.248 21.174 1.00 90.06 346 LEU A C 1
ATOM 2701 O O . LEU A 1 346 ? -32.533 -21.273 20.533 1.00 90.06 346 LEU A O 1
ATOM 2705 N N . GLY A 1 347 ? -31.579 -20.274 22.294 1.00 91.12 347 GLY A N 1
ATOM 2706 C CA . GLY A 1 347 ? -31.041 -21.496 22.897 1.00 91.12 347 GLY A CA 1
ATOM 2707 C C . GLY A 1 347 ? -29.784 -22.052 22.222 1.00 91.12 347 GLY A C 1
ATOM 2708 O O . GLY A 1 347 ? -29.366 -23.165 22.540 1.00 91.12 347 GLY A O 1
ATOM 2709 N N . TRP A 1 348 ? -29.160 -21.304 21.311 1.00 84.69 348 TRP A N 1
ATOM 2710 C CA . TRP A 1 348 ? -27.899 -21.704 20.695 1.00 84.69 348 TRP A CA 1
ATOM 2711 C C . TRP A 1 348 ? -26.717 -21.401 21.613 1.00 84.69 348 TRP A C 1
ATOM 2713 O O . TRP A 1 348 ? -26.596 -20.319 22.187 1.00 84.69 348 TRP A O 1
ATOM 2723 N N . VAL A 1 349 ? -25.794 -22.358 21.693 1.00 78.88 349 VAL A N 1
ATOM 2724 C CA . VAL A 1 349 ? -24.531 -22.234 22.423 1.00 78.88 349 VAL A CA 1
ATOM 2725 C C . VAL A 1 349 ? -23.394 -22.369 21.414 1.00 78.88 349 VAL A C 1
ATOM 2727 O O . VAL A 1 349 ? -23.331 -23.357 20.684 1.00 78.88 349 VAL A O 1
ATOM 2730 N N . SER A 1 350 ? -22.507 -21.371 21.346 1.00 72.06 350 SER A N 1
ATOM 2731 C CA . SER A 1 350 ? -21.323 -21.432 20.480 1.00 72.06 350 SER A CA 1
ATOM 2732 C C . SER A 1 350 ? -20.387 -22.545 20.957 1.00 72.06 350 SER A C 1
ATOM 2734 O O . SER A 1 350 ? -19.977 -22.553 22.117 1.00 72.06 350 SER A O 1
ATOM 2736 N N . GLY A 1 351 ? -20.074 -23.489 20.069 1.00 73.88 351 GLY A N 1
ATOM 2737 C CA . GLY A 1 351 ? -19.246 -24.667 20.345 1.00 73.88 351 GLY A CA 1
ATOM 2738 C C . GLY A 1 351 ? -17.977 -24.728 19.500 1.00 73.88 351 GLY A C 1
ATOM 2739 O O . GLY A 1 351 ? -17.519 -25.825 19.193 1.00 73.88 351 GLY A O 1
ATOM 2740 N N . ASP A 1 352 ? -17.443 -23.582 19.067 1.00 69.50 352 ASP A N 1
ATOM 2741 C CA . ASP A 1 352 ? -16.208 -23.568 18.284 1.00 69.50 352 ASP A CA 1
ATOM 2742 C C . ASP A 1 352 ? -15.023 -24.032 19.144 1.00 69.50 352 ASP A C 1
ATOM 2744 O O . ASP A 1 352 ? -14.581 -23.345 20.066 1.00 69.50 352 ASP A O 1
ATOM 2748 N N . THR A 1 353 ? -14.532 -25.235 18.856 1.00 59.56 353 THR A N 1
ATOM 2749 C CA . THR A 1 353 ? -13.337 -25.818 19.475 1.00 59.56 353 THR A CA 1
ATOM 2750 C C . THR A 1 353 ? -12.083 -25.588 18.632 1.00 59.56 353 THR A C 1
ATOM 2752 O O . THR A 1 353 ? -11.000 -26.045 19.007 1.00 59.56 353 THR A O 1
ATOM 2755 N N . HIS A 1 354 ? -12.200 -24.898 17.491 1.00 70.50 354 HIS A N 1
ATOM 2756 C CA . HIS A 1 354 ? -11.111 -24.698 16.549 1.00 70.50 354 HIS A CA 1
ATOM 2757 C C . HIS A 1 354 ? -10.155 -23.608 17.040 1.00 70.50 354 HIS A C 1
ATOM 2759 O O . HIS A 1 354 ? -10.253 -22.427 16.711 1.00 70.50 354 HIS A O 1
ATOM 2765 N N . VAL A 1 355 ? -9.175 -24.025 17.834 1.00 59.56 355 VAL A N 1
ATOM 2766 C CA . VAL A 1 355 ? -8.078 -23.163 18.269 1.00 59.56 355 VAL A CA 1
ATOM 2767 C C . VAL A 1 355 ? -6.927 -23.286 17.273 1.00 59.56 355 VAL A C 1
ATOM 2769 O O . VAL A 1 355 ? -6.294 -24.335 17.166 1.00 59.56 355 VAL A O 1
ATOM 2772 N N . HIS A 1 356 ? -6.605 -22.201 16.567 1.00 62.94 356 HIS A N 1
ATOM 2773 C CA . HIS A 1 356 ? -5.329 -22.104 15.862 1.00 62.94 356 HIS A CA 1
ATOM 2774 C C . HIS A 1 356 ? -4.213 -21.869 16.885 1.00 62.94 356 HIS A C 1
ATOM 2776 O O . HIS A 1 356 ? -4.188 -20.833 17.552 1.00 62.94 356 HIS A O 1
ATOM 2782 N N . TRP A 1 357 ? -3.259 -22.795 17.003 1.00 51.69 357 TRP A N 1
ATOM 2783 C CA . TRP A 1 357 ? -2.011 -22.508 17.707 1.00 51.69 357 TRP A CA 1
ATOM 2784 C C . TRP A 1 357 ? -1.196 -21.506 16.892 1.00 51.69 357 TRP A C 1
ATOM 2786 O O . TRP A 1 357 ? -0.664 -21.807 15.828 1.00 51.69 357 TRP A O 1
ATOM 2796 N N . VAL A 1 358 ? -1.148 -20.277 17.399 1.00 56.09 358 VAL A N 1
ATOM 2797 C CA . VAL A 1 358 ? -0.568 -19.114 16.714 1.00 56.09 358 VAL A CA 1
ATOM 2798 C C . VAL A 1 358 ? 0.973 -19.113 16.779 1.00 56.09 358 VAL A C 1
ATOM 2800 O O . VAL A 1 358 ? 1.633 -18.365 16.063 1.00 56.09 358 VAL A O 1
ATOM 2803 N N . THR A 1 359 ? 1.563 -19.995 17.588 1.00 49.16 359 THR A N 1
ATOM 2804 C CA . THR A 1 359 ? 3.011 -20.233 17.667 1.00 49.16 359 THR A CA 1
ATOM 2805 C C . THR A 1 359 ? 3.304 -21.713 17.510 1.00 49.16 359 THR A C 1
ATOM 2807 O O . THR A 1 359 ? 3.363 -22.471 18.473 1.00 49.16 359 THR A O 1
ATOM 2810 N N . ASN A 1 360 ? 3.525 -22.102 16.265 1.00 42.09 360 ASN A N 1
ATOM 2811 C CA . ASN A 1 360 ? 4.295 -23.279 15.916 1.00 42.09 360 ASN A CA 1
ATOM 2812 C C . ASN A 1 360 ? 5.772 -22.982 16.253 1.00 42.09 360 ASN A C 1
ATOM 2814 O O . ASN A 1 360 ? 6.517 -22.519 15.396 1.00 42.09 360 ASN A O 1
ATOM 2818 N N . GLN A 1 361 ? 6.171 -23.169 17.519 1.00 31.70 361 GLN A N 1
ATOM 2819 C CA . GLN A 1 361 ? 7.576 -23.433 17.848 1.00 31.70 361 GLN A CA 1
ATOM 2820 C C . GLN A 1 361 ? 7.867 -24.859 17.370 1.00 31.70 361 GLN A C 1
ATOM 2822 O O . GLN A 1 361 ? 7.532 -25.814 18.067 1.00 31.70 361 GLN A O 1
ATOM 2827 N N . TRP A 1 362 ? 8.404 -24.991 16.161 1.00 34.53 362 TRP A N 1
ATOM 2828 C CA . TRP A 1 362 ? 9.032 -26.221 15.677 1.00 34.53 362 TRP A CA 1
ATOM 2829 C C . TRP A 1 362 ? 10.487 -25.918 15.365 1.00 34.53 362 TRP A C 1
ATOM 2831 O O . TRP A 1 362 ? 10.730 -24.835 14.779 1.00 34.53 362 TRP A O 1
#